Protein AF-A0A535T2I4-F1 (afdb_monomer_lite)

Foldseek 3Di:
DDDDDPPDPDPDDDDPPDDDPDPDFQPDFPVCVPDVVVVVVVVVCVVQLQVLLLVLLCCCQPPDPQDLQDDDDDDGPDDPVSNSVSSNVSSVNNVVVVVVQVVVVVVLVVQQVVQVVCVVVVVDDPPDDRRDDDHDDRDRDDDDGDDDDLVQWFWAADDDDPAGIWIWGDDPPPPDTDTTGHHDDPVVQVVQQDPVPSDRPDDPRDDD

Structure (mmCIF, N/CA/C/O backbone):
data_AF-A0A535T2I4-F1
#
_entry.id   AF-A0A535T2I4-F1
#
loop_
_atom_site.group_PDB
_atom_site.id
_atom_site.type_symbol
_atom_site.label_atom_id
_atom_site.label_alt_id
_atom_site.label_comp_id
_atom_site.label_asym_id
_atom_site.label_entity_id
_atom_site.label_seq_id
_atom_site.pdbx_PDB_ins_code
_atom_site.Cartn_x
_atom_site.Cartn_y
_atom_site.Cartn_z
_atom_site.occupancy
_atom_site.B_iso_or_equiv
_atom_site.auth_seq_id
_atom_site.auth_comp_id
_atom_site.auth_asym_id
_atom_site.auth_atom_id
_atom_site.pdbx_PDB_model_num
ATOM 1 N N . MET A 1 1 ? 3.731 15.664 38.435 1.00 33.66 1 MET A N 1
ATOM 2 C CA . MET A 1 1 ? 4.532 15.206 37.276 1.00 33.66 1 MET A CA 1
ATOM 3 C C . MET A 1 1 ? 3.805 15.624 36.008 1.00 33.66 1 MET A C 1
ATOM 5 O O . MET A 1 1 ? 2.616 15.379 35.905 1.00 33.66 1 MET A O 1
ATOM 9 N N . ASN A 1 2 ? 4.488 16.362 35.129 1.00 33.09 2 ASN A N 1
ATOM 10 C CA . ASN A 1 2 ? 3.915 17.146 34.027 1.00 33.09 2 ASN A CA 1
ATOM 11 C C . ASN A 1 2 ? 3.349 16.297 32.872 1.00 33.09 2 ASN A C 1
ATOM 13 O O . ASN A 1 2 ? 4.121 15.718 32.108 1.00 33.09 2 ASN A O 1
ATOM 17 N N . GLU A 1 3 ? 2.034 16.353 32.652 1.00 37.62 3 GLU A N 1
ATOM 18 C CA . GLU A 1 3 ? 1.401 16.010 31.374 1.00 37.62 3 GLU A CA 1
ATOM 19 C C . GLU A 1 3 ? 1.477 17.208 30.420 1.00 37.62 3 GLU A C 1
ATOM 21 O O . GLU A 1 3 ? 0.733 18.180 30.531 1.00 37.62 3 GLU A O 1
ATOM 26 N N . LYS A 1 4 ? 2.395 17.160 29.450 1.00 36.09 4 LYS A N 1
ATOM 27 C CA . LYS A 1 4 ? 2.370 18.087 28.311 1.00 36.09 4 LYS A CA 1
ATOM 28 C C . LYS A 1 4 ? 1.545 17.466 27.190 1.00 36.09 4 LYS A C 1
ATOM 30 O O . LYS A 1 4 ? 2.044 16.646 26.419 1.00 36.09 4 LYS A O 1
ATOM 35 N N . SER A 1 5 ? 0.291 17.895 27.090 1.00 41.16 5 SER A N 1
ATOM 36 C CA . SER A 1 5 ? -0.580 17.631 25.948 1.00 41.16 5 SER A CA 1
ATOM 37 C C . SER A 1 5 ? 0.085 18.127 24.653 1.00 41.16 5 SER A C 1
ATOM 39 O O . SER A 1 5 ? 0.391 19.308 24.473 1.00 41.16 5 SER A O 1
ATOM 41 N N . LYS A 1 6 ? 0.365 17.209 23.721 1.00 40.66 6 LYS A N 1
ATOM 42 C CA . LYS A 1 6 ? 0.850 17.564 22.380 1.00 40.66 6 LYS A CA 1
ATOM 43 C C . LYS A 1 6 ? -0.313 18.148 21.582 1.00 40.66 6 LYS A C 1
ATOM 45 O O . LYS A 1 6 ? -1.042 17.425 20.908 1.00 40.66 6 LYS A O 1
ATOM 50 N N . GLN A 1 7 ? -0.473 19.468 21.643 1.00 38.16 7 GLN A N 1
ATOM 51 C CA . GLN A 1 7 ? -1.372 20.206 20.760 1.00 38.16 7 GLN A CA 1
ATOM 52 C C . GLN A 1 7 ? -1.051 19.873 19.292 1.00 38.16 7 GLN A C 1
ATOM 54 O O . GLN A 1 7 ? 0.053 20.124 18.799 1.00 38.16 7 GLN A O 1
ATOM 59 N N . ARG A 1 8 ? -2.028 19.297 18.579 1.00 42.50 8 ARG A N 1
ATOM 60 C CA . ARG A 1 8 ? -1.988 19.127 17.121 1.00 42.50 8 ARG A CA 1
ATOM 61 C C . ARG A 1 8 ? -1.802 20.510 16.487 1.00 42.50 8 ARG A C 1
ATOM 63 O O . ARG A 1 8 ? -2.702 21.345 16.550 1.00 42.50 8 ARG A O 1
ATOM 70 N N . LYS A 1 9 ? -0.634 20.760 15.882 1.00 39.66 9 LYS A N 1
ATOM 71 C CA . LYS A 1 9 ? -0.351 22.005 15.149 1.00 39.66 9 LYS A CA 1
ATOM 72 C C . LYS A 1 9 ? -1.418 22.197 14.064 1.00 39.66 9 LYS A C 1
ATOM 74 O O . LYS A 1 9 ? -1.487 21.412 13.118 1.00 39.66 9 LYS A O 1
ATOM 79 N N . LYS A 1 10 ? -2.254 23.232 14.207 1.00 42.75 10 LYS A N 1
ATOM 80 C CA . LYS A 1 10 ? -3.208 23.664 13.174 1.00 42.75 10 LYS A CA 1
ATOM 81 C C . LYS A 1 10 ? -2.436 23.919 11.874 1.00 42.75 10 LYS A C 1
ATOM 83 O O . LYS A 1 10 ? -1.428 24.625 11.886 1.00 42.75 10 LYS A O 1
ATOM 88 N N . LYS A 1 11 ? -2.892 23.324 10.763 1.00 45.75 11 LYS A N 1
ATOM 89 C CA . LYS A 1 11 ? -2.324 23.557 9.425 1.00 45.75 11 LYS A CA 1
ATOM 90 C C . LYS A 1 11 ? -2.338 25.065 9.143 1.00 45.75 11 LYS A C 1
ATOM 92 O O . LYS A 1 11 ? -3.403 25.679 9.174 1.00 45.75 11 LYS A O 1
ATOM 97 N N . LYS A 1 12 ? -1.157 25.647 8.903 1.00 44.78 12 LYS A N 1
ATOM 98 C CA . LYS A 1 12 ? -0.993 27.049 8.489 1.00 44.78 12 LYS A CA 1
ATOM 99 C C . LYS A 1 12 ? -1.855 27.290 7.243 1.00 44.78 12 LYS A C 1
ATOM 101 O O . LYS A 1 12 ? -1.756 26.530 6.281 1.00 44.78 12 LYS A O 1
ATOM 106 N N . ARG A 1 13 ? -2.713 28.315 7.275 1.00 46.75 13 ARG A N 1
ATOM 107 C CA . ARG A 1 13 ? -3.375 28.824 6.066 1.00 46.75 13 ARG A CA 1
ATOM 108 C C . ARG A 1 13 ? -2.290 29.407 5.160 1.00 46.75 13 ARG A C 1
ATOM 110 O O . ARG A 1 13 ? -1.479 30.197 5.630 1.00 46.75 13 ARG A O 1
ATOM 117 N N . ILE A 1 14 ? -2.271 28.952 3.911 1.00 47.22 14 ILE A N 1
ATOM 118 C CA . ILE A 1 14 ? -1.315 29.361 2.877 1.00 47.22 14 ILE A CA 1
ATOM 119 C C . ILE A 1 14 ? -1.584 30.828 2.533 1.00 47.22 14 ILE A C 1
ATOM 121 O O . ILE A 1 14 ? -2.741 31.215 2.348 1.00 47.22 14 ILE A O 1
ATOM 125 N N . THR A 1 15 ? -0.528 31.634 2.476 1.00 49.09 15 THR A N 1
ATOM 126 C CA . THR A 1 15 ? -0.622 33.069 2.170 1.00 49.09 15 THR A CA 1
ATOM 127 C C . THR A 1 15 ? -0.552 33.279 0.655 1.00 49.09 15 THR A C 1
ATOM 129 O O . THR A 1 15 ? 0.072 32.494 -0.061 1.00 49.09 15 THR A O 1
ATOM 132 N N . ALA A 1 16 ? -1.203 34.323 0.136 1.00 35.97 16 ALA A N 1
ATOM 133 C CA . ALA A 1 16 ? -1.179 34.642 -1.290 1.00 35.97 16 ALA A CA 1
ATOM 134 C C . ALA A 1 16 ? 0.271 34.869 -1.771 1.00 35.97 16 ALA A C 1
ATOM 136 O O . ALA A 1 16 ? 0.910 35.831 -1.361 1.00 35.97 16 ALA A O 1
ATOM 137 N N . GLY A 1 17 ? 0.782 33.962 -2.613 1.00 50.88 17 GLY A N 1
ATOM 138 C CA . GLY A 1 17 ? 2.156 33.988 -3.137 1.00 50.88 17 GLY A CA 1
ATOM 139 C C . GLY A 1 17 ? 3.003 32.754 -2.800 1.00 50.88 17 GLY A C 1
ATOM 140 O O . GLY A 1 17 ? 4.027 32.540 -3.442 1.00 50.88 17 GLY A O 1
ATOM 141 N N . GLU A 1 18 ? 2.579 31.905 -1.859 1.00 46.38 18 GLU A N 1
ATOM 142 C CA . GLU A 1 18 ? 3.284 30.650 -1.557 1.00 46.38 18 GLU A CA 1
ATOM 143 C C . GLU A 1 18 ? 3.017 29.575 -2.630 1.00 46.38 18 GLU A C 1
ATOM 145 O O . GLU A 1 18 ? 1.875 29.306 -3.015 1.00 46.38 18 GLU A O 1
ATOM 150 N N . LEU A 1 19 ? 4.096 28.946 -3.114 1.00 46.50 19 LEU A N 1
ATOM 151 C CA . LEU A 1 19 ? 4.054 27.839 -4.070 1.00 46.50 19 LEU A CA 1
ATOM 152 C C . LEU A 1 19 ? 3.293 26.651 -3.463 1.00 46.50 19 LEU A C 1
ATOM 154 O O . LEU A 1 19 ? 3.701 26.080 -2.452 1.00 46.50 19 LEU A O 1
ATOM 158 N N . TYR A 1 20 ? 2.189 26.256 -4.096 1.00 48.09 20 TYR A N 1
ATOM 159 C CA . TYR A 1 20 ? 1.395 25.107 -3.665 1.00 48.09 20 TYR A CA 1
ATOM 160 C C . TYR A 1 20 ? 2.217 23.809 -3.786 1.00 48.09 20 TYR A C 1
ATOM 162 O O . TYR A 1 20 ? 2.657 23.485 -4.895 1.00 48.09 20 TYR A O 1
ATOM 170 N N . PRO A 1 21 ? 2.383 23.012 -2.709 1.00 42.56 21 PRO A N 1
ATOM 171 C CA . PRO A 1 21 ? 2.898 21.654 -2.820 1.00 42.56 21 PRO A CA 1
ATOM 172 C C . PRO A 1 21 ? 1.839 20.811 -3.527 1.00 42.56 21 PRO A C 1
ATOM 174 O O . PRO A 1 21 ? 0.854 20.349 -2.952 1.00 42.56 21 PRO A O 1
ATOM 177 N N . LEU A 1 22 ? 2.011 20.690 -4.831 1.00 44.31 22 LEU A N 1
ATOM 178 C CA . LEU A 1 22 ? 1.055 20.072 -5.719 1.00 44.31 22 LEU A CA 1
ATOM 179 C C . LEU A 1 22 ? 1.343 18.569 -5.773 1.00 44.31 22 LEU A C 1
ATOM 181 O O . LEU A 1 22 ? 2.190 18.110 -6.534 1.00 44.31 22 LEU A O 1
ATOM 185 N N . THR A 1 23 ? 0.650 17.780 -4.957 1.00 40.97 23 THR A N 1
ATOM 186 C CA . THR A 1 23 ? 0.663 16.320 -5.103 1.00 40.97 23 THR A CA 1
ATOM 187 C C . THR A 1 23 ? -0.201 15.961 -6.313 1.00 40.97 23 THR A C 1
ATOM 189 O O . THR A 1 23 ? -1.422 15.891 -6.202 1.00 40.97 23 THR A O 1
ATOM 192 N N . ARG A 1 24 ? 0.400 15.802 -7.500 1.00 44.44 24 ARG A N 1
ATOM 193 C CA . ARG A 1 24 ? -0.319 15.331 -8.697 1.00 44.44 24 ARG A CA 1
ATOM 194 C C . ARG A 1 24 ? 0.015 13.876 -8.978 1.00 44.44 24 ARG A C 1
ATOM 196 O O . ARG A 1 24 ? 1.176 13.530 -9.158 1.00 44.44 24 ARG A O 1
ATOM 203 N N . ALA A 1 25 ? -1.020 13.048 -9.065 1.00 42.19 25 ALA A N 1
ATOM 204 C CA . ALA A 1 25 ? -0.916 11.742 -9.691 1.00 42.19 25 ALA A CA 1
ATOM 205 C C . ALA A 1 25 ? -0.839 11.953 -11.209 1.00 42.19 25 ALA A C 1
ATOM 207 O O . ALA A 1 25 ? -1.764 12.502 -11.809 1.00 42.19 25 ALA A O 1
ATOM 208 N N . VAL A 1 26 ? 0.271 11.560 -11.832 1.00 45.16 26 VAL A N 1
ATOM 209 C CA . VAL A 1 26 ? 0.366 11.510 -13.294 1.00 45.16 26 VAL A CA 1
ATOM 210 C C . VAL A 1 26 ? -0.249 10.183 -13.727 1.00 45.16 26 VAL A C 1
ATOM 212 O O . VAL A 1 26 ? 0.397 9.144 -13.671 1.00 45.16 26 VAL A O 1
ATOM 215 N N . THR A 1 27 ? -1.527 10.200 -14.102 1.00 41.03 27 THR A N 1
ATOM 216 C CA . THR A 1 27 ? -2.285 8.986 -14.462 1.00 41.03 27 THR A CA 1
ATOM 217 C C . THR A 1 27 ? -2.068 8.537 -15.906 1.00 41.03 27 THR A C 1
ATOM 219 O O . THR A 1 27 ? -2.482 7.443 -16.276 1.00 41.03 27 THR A O 1
ATOM 222 N N . HIS A 1 28 ? -1.429 9.368 -16.736 1.00 44.16 28 HIS A N 1
ATOM 223 C CA . HIS A 1 28 ? -1.301 9.140 -18.176 1.00 44.16 28 HIS A CA 1
ATOM 224 C C . HIS A 1 28 ? 0.136 9.347 -18.641 1.00 44.16 28 HIS A C 1
ATOM 226 O O . HIS A 1 28 ? 0.447 10.282 -19.375 1.00 44.16 28 HIS A O 1
ATOM 232 N N . ILE A 1 29 ? 1.021 8.465 -18.193 1.00 51.66 29 ILE A N 1
ATOM 233 C CA . ILE A 1 29 ? 2.333 8.317 -18.804 1.00 51.66 29 ILE A CA 1
ATOM 234 C C . ILE A 1 29 ? 2.212 7.227 -19.866 1.00 51.66 29 ILE A C 1
ATOM 236 O O . ILE A 1 29 ? 1.984 6.064 -19.534 1.00 51.66 29 ILE A O 1
ATOM 240 N N . ARG A 1 30 ? 2.369 7.584 -21.144 1.00 49.41 30 ARG A N 1
ATOM 241 C CA . ARG A 1 30 ? 2.421 6.607 -22.240 1.00 49.41 30 ARG A CA 1
ATOM 242 C C . ARG A 1 30 ? 3.806 5.976 -22.313 1.00 49.41 30 ARG A C 1
ATOM 244 O O . ARG A 1 30 ? 4.548 6.176 -23.265 1.00 49.41 30 ARG A O 1
ATOM 251 N N . LEU A 1 31 ? 4.159 5.218 -21.277 1.00 52.84 31 LEU A N 1
ATOM 252 C CA . LEU A 1 31 ? 5.458 4.553 -21.187 1.00 52.84 31 LEU A CA 1
ATOM 253 C C . LEU A 1 31 ? 5.726 3.699 -22.440 1.00 52.84 31 LEU A C 1
ATOM 255 O O . LEU A 1 31 ? 6.852 3.692 -22.933 1.00 52.84 31 LEU A O 1
ATOM 259 N N . VAL A 1 32 ? 4.687 3.058 -22.996 1.00 54.12 32 VAL A N 1
ATOM 260 C CA . VAL A 1 32 ? 4.776 2.168 -24.170 1.00 54.12 32 VAL A CA 1
ATOM 261 C C . VAL A 1 32 ? 5.452 2.820 -25.383 1.00 54.12 32 VAL A C 1
ATOM 263 O O . VAL A 1 32 ? 6.099 2.123 -26.158 1.00 54.12 32 VAL A O 1
ATOM 266 N N . GLU A 1 33 ? 5.351 4.146 -25.522 1.00 52.91 33 GLU A N 1
ATOM 267 C CA . GLU A 1 33 ? 5.926 4.905 -26.642 1.00 52.91 33 GLU A CA 1
ATOM 268 C C . GLU A 1 33 ? 7.451 5.117 -26.495 1.00 52.91 33 GLU A C 1
ATOM 270 O O . GLU A 1 33 ? 8.118 5.451 -27.468 1.00 52.91 33 GLU A O 1
ATOM 275 N N . VAL A 1 34 ? 8.025 4.901 -25.303 1.00 53.41 34 VAL A N 1
ATOM 276 C CA . VAL A 1 34 ? 9.426 5.245 -24.975 1.00 53.41 34 VAL A CA 1
ATOM 277 C C . VAL A 1 34 ? 10.348 4.029 -24.970 1.00 53.41 34 VAL A C 1
ATOM 279 O O . VAL A 1 34 ? 11.529 4.143 -25.295 1.00 53.41 34 VAL A O 1
ATOM 282 N N . ASN A 1 35 ? 9.853 2.858 -24.558 1.00 61.22 35 ASN A N 1
ATOM 283 C CA . ASN A 1 35 ? 10.672 1.646 -24.508 1.00 61.22 35 ASN A CA 1
ATOM 284 C C . ASN A 1 35 ? 9.815 0.363 -24.499 1.00 61.22 35 ASN A C 1
ATOM 286 O O . ASN A 1 35 ? 9.561 -0.198 -23.428 1.00 61.22 35 ASN A O 1
ATOM 290 N N . PRO A 1 36 ? 9.359 -0.124 -25.668 1.00 58.69 36 PRO A N 1
ATOM 291 C CA . PRO A 1 36 ? 8.380 -1.211 -25.737 1.00 58.69 36 PRO A CA 1
ATOM 292 C C . PRO A 1 36 ? 8.881 -2.520 -25.101 1.00 58.69 36 PRO A C 1
ATOM 294 O O . PRO A 1 36 ? 8.125 -3.195 -24.406 1.00 58.69 36 PRO A O 1
ATOM 297 N N . GLY A 1 37 ? 10.168 -2.858 -25.258 1.00 64.56 37 GLY A N 1
ATOM 298 C CA . GLY A 1 37 ? 10.729 -4.113 -24.741 1.00 64.56 37 GLY A CA 1
ATOM 299 C C . GLY A 1 37 ? 10.898 -4.147 -23.219 1.00 64.56 37 GLY A C 1
ATOM 300 O O . GLY A 1 37 ? 10.579 -5.147 -22.576 1.00 64.56 37 GLY A O 1
ATOM 301 N N . LYS A 1 38 ? 11.367 -3.049 -22.609 1.00 65.62 38 LYS A N 1
ATOM 302 C CA . LYS A 1 38 ? 11.581 -2.998 -21.150 1.00 65.62 38 LYS A CA 1
ATOM 303 C C . LYS A 1 38 ? 10.271 -2.967 -20.367 1.00 65.62 38 LYS A C 1
ATOM 305 O O . LYS A 1 38 ? 10.220 -3.478 -19.252 1.00 65.62 38 LYS A O 1
ATOM 310 N N . LEU A 1 39 ? 9.219 -2.389 -20.942 1.00 67.06 39 LEU A N 1
ATOM 311 C CA . LEU A 1 39 ? 7.917 -2.310 -20.283 1.00 67.06 39 LEU A CA 1
ATOM 312 C C . LEU A 1 39 ? 7.192 -3.639 -20.293 1.00 67.06 39 LEU A C 1
ATOM 314 O O . LEU A 1 39 ? 6.718 -4.038 -19.243 1.00 67.06 39 LEU A O 1
ATOM 318 N N . ALA A 1 40 ? 7.226 -4.374 -21.405 1.00 70.62 40 ALA A N 1
ATOM 319 C CA . ALA A 1 40 ? 6.690 -5.731 -21.440 1.00 70.62 40 ALA A CA 1
ATOM 320 C C . ALA A 1 40 ? 7.358 -6.638 -20.386 1.00 70.62 40 ALA A C 1
ATOM 322 O O . ALA A 1 40 ? 6.683 -7.407 -19.704 1.00 70.62 40 ALA A O 1
ATOM 323 N N . ALA A 1 41 ? 8.677 -6.507 -20.195 1.00 72.12 41 ALA A N 1
ATOM 324 C CA . ALA A 1 41 ? 9.397 -7.242 -19.155 1.00 72.12 41 ALA A CA 1
ATOM 325 C C . ALA A 1 41 ? 8.977 -6.823 -17.731 1.00 72.12 41 ALA A C 1
ATOM 327 O O . ALA A 1 41 ? 8.811 -7.676 -16.861 1.00 72.12 41 ALA A O 1
ATOM 328 N N . LEU A 1 42 ? 8.777 -5.524 -17.482 1.00 73.50 42 LEU A N 1
ATOM 329 C CA . LEU A 1 42 ? 8.270 -5.032 -16.196 1.00 73.50 42 LEU A CA 1
ATOM 330 C C . LEU A 1 42 ? 6.819 -5.457 -15.944 1.00 73.50 42 LEU A C 1
ATOM 332 O O . LEU A 1 42 ? 6.505 -5.881 -14.833 1.00 73.50 42 LEU A O 1
ATOM 336 N N . ASP A 1 43 ? 5.965 -5.404 -16.963 1.00 77.50 43 ASP A N 1
ATOM 337 C CA . ASP A 1 43 ? 4.566 -5.828 -16.901 1.00 77.50 43 ASP A CA 1
ATOM 338 C C . ASP A 1 43 ? 4.455 -7.328 -16.607 1.00 77.50 43 ASP A C 1
ATOM 340 O O . ASP A 1 43 ? 3.594 -7.735 -15.830 1.00 77.50 43 ASP A O 1
ATOM 344 N N . ALA A 1 44 ? 5.366 -8.150 -17.138 1.00 80.50 44 ALA A N 1
ATOM 345 C CA . ALA A 1 44 ? 5.439 -9.574 -16.814 1.00 80.50 44 ALA A CA 1
ATOM 346 C C . ALA A 1 44 ? 5.872 -9.837 -15.356 1.00 80.50 44 ALA A C 1
ATOM 348 O O . ALA A 1 44 ? 5.400 -10.785 -14.726 1.00 80.50 44 ALA A O 1
ATOM 349 N N . LEU A 1 45 ? 6.749 -8.997 -14.792 1.00 82.81 45 LEU A N 1
ATOM 350 C CA . LEU A 1 45 ? 7.226 -9.123 -13.406 1.00 82.81 45 LEU A CA 1
ATOM 351 C C . LEU A 1 45 ? 6.237 -8.564 -12.375 1.00 82.81 45 LEU A C 1
ATOM 353 O O . LEU A 1 45 ? 6.166 -9.063 -11.247 1.00 82.81 45 LEU A O 1
ATOM 357 N N . ALA A 1 46 ? 5.472 -7.539 -12.752 1.00 84.25 46 ALA A N 1
ATOM 358 C CA . ALA A 1 46 ? 4.518 -6.853 -11.892 1.00 84.25 46 ALA A CA 1
ATOM 359 C C . ALA A 1 46 ? 3.538 -7.793 -11.161 1.00 84.25 46 ALA A C 1
ATOM 361 O O . ALA A 1 46 ? 3.457 -7.677 -9.935 1.00 84.25 46 ALA A O 1
ATOM 362 N N . PRO A 1 47 ? 2.829 -8.742 -11.811 1.00 87.75 47 PRO A N 1
ATOM 363 C CA . PRO A 1 47 ? 1.877 -9.611 -11.117 1.00 87.75 47 PRO A CA 1
ATOM 364 C C . PRO A 1 47 ? 2.554 -10.505 -10.072 1.00 87.75 47 PRO A C 1
ATOM 366 O O . PRO A 1 47 ? 2.012 -10.689 -8.982 1.00 87.75 47 PRO A O 1
ATOM 369 N N . VAL A 1 48 ? 3.763 -11.002 -10.355 1.00 91.25 48 VAL A N 1
ATOM 370 C CA . VAL A 1 48 ? 4.530 -11.840 -9.420 1.00 91.25 48 VAL A CA 1
ATOM 371 C C . VAL A 1 48 ? 4.963 -11.029 -8.199 1.00 91.25 48 VAL A C 1
ATOM 373 O O . VAL A 1 48 ? 4.778 -11.463 -7.061 1.00 91.25 48 VAL A O 1
ATOM 376 N N . TYR A 1 49 ? 5.501 -9.826 -8.423 1.00 91.62 49 TYR A N 1
ATOM 377 C CA . TYR A 1 49 ? 5.864 -8.898 -7.351 1.00 91.62 49 TYR A CA 1
ATOM 378 C C . TYR A 1 49 ? 4.663 -8.548 -6.477 1.00 91.62 49 TYR A C 1
ATOM 380 O O . TYR A 1 49 ? 4.748 -8.545 -5.248 1.00 91.62 49 TYR A O 1
ATOM 388 N N . PHE A 1 50 ? 3.528 -8.284 -7.112 1.00 91.25 50 PHE A N 1
ATOM 389 C CA . PHE A 1 50 ? 2.320 -7.870 -6.430 1.00 91.25 50 PHE A CA 1
ATOM 390 C C . PHE A 1 50 ? 1.727 -8.973 -5.561 1.00 91.25 50 PHE A C 1
ATOM 392 O O . PHE A 1 50 ? 1.393 -8.723 -4.403 1.00 91.25 50 PHE A O 1
ATOM 399 N N . ALA A 1 51 ? 1.665 -10.198 -6.088 1.00 93.81 51 ALA A N 1
ATOM 400 C CA . ALA A 1 51 ? 1.221 -11.367 -5.341 1.00 93.81 51 ALA A CA 1
ATOM 401 C C . ALA A 1 51 ? 2.115 -11.617 -4.117 1.00 93.81 51 ALA A C 1
ATOM 403 O O . ALA A 1 51 ? 1.612 -11.796 -3.008 1.00 93.81 51 ALA A O 1
ATOM 404 N N . LEU A 1 52 ? 3.438 -11.541 -4.291 1.00 96.06 52 LEU A N 1
ATOM 405 C CA . LEU A 1 52 ? 4.395 -11.697 -3.196 1.00 96.06 52 LEU A CA 1
ATOM 406 C C . LEU A 1 52 ? 4.235 -10.603 -2.129 1.00 96.06 52 LEU A C 1
ATOM 408 O O . LEU A 1 52 ? 4.209 -10.888 -0.933 1.00 96.06 52 LEU A O 1
ATOM 412 N N . CYS A 1 53 ? 4.104 -9.344 -2.552 1.00 95.62 53 CYS A N 1
ATOM 413 C CA . CYS A 1 53 ? 3.873 -8.224 -1.644 1.00 95.62 53 CYS A CA 1
ATOM 414 C C . CYS A 1 53 ? 2.556 -8.407 -0.874 1.00 95.62 53 CYS A C 1
ATOM 416 O O . CYS A 1 53 ? 2.529 -8.220 0.341 1.00 95.62 53 CYS A O 1
ATOM 418 N N . GLN A 1 54 ? 1.487 -8.860 -1.540 1.00 96.31 54 GLN A N 1
ATOM 419 C CA . GLN A 1 54 ? 0.201 -9.145 -0.902 1.00 96.31 54 GLN A CA 1
ATOM 420 C C . GLN A 1 54 ? 0.309 -10.248 0.160 1.00 96.31 54 GLN A C 1
ATOM 422 O O . GLN A 1 54 ? -0.271 -10.099 1.234 1.00 96.31 54 GLN A O 1
ATOM 427 N N . GLN A 1 55 ? 1.065 -11.321 -0.098 1.00 96.88 55 GLN A N 1
ATOM 428 C CA . GLN A 1 55 ? 1.297 -12.386 0.888 1.00 96.88 55 GLN A CA 1
ATOM 429 C C . GLN A 1 55 ? 1.949 -11.833 2.160 1.00 96.88 55 GLN A C 1
ATOM 431 O O . GLN A 1 55 ? 1.475 -12.094 3.267 1.00 96.88 55 GLN A O 1
ATOM 436 N N . TYR A 1 56 ? 2.983 -11.002 2.008 1.00 97.81 56 TYR A N 1
ATOM 437 C CA . TYR A 1 56 ? 3.629 -10.346 3.143 1.00 97.81 56 TYR A CA 1
ATOM 438 C C . TYR A 1 56 ? 2.738 -9.326 3.845 1.00 97.81 56 TYR A C 1
ATOM 440 O O . TYR A 1 56 ? 2.792 -9.220 5.067 1.00 97.81 56 TYR A O 1
ATOM 448 N N . VAL A 1 57 ? 1.912 -8.581 3.109 1.00 96.81 57 VAL A N 1
ATOM 449 C CA . VAL A 1 57 ? 0.942 -7.652 3.702 1.00 96.81 57 VAL A CA 1
ATOM 450 C C . VAL A 1 57 ? -0.026 -8.412 4.596 1.00 96.81 57 VAL A C 1
ATOM 452 O O . VAL A 1 57 ? -0.223 -8.006 5.739 1.00 96.81 57 VAL A O 1
ATOM 455 N N . THR A 1 58 ? -0.587 -9.521 4.111 1.00 96.69 58 THR A N 1
ATOM 456 C CA . THR A 1 58 ? -1.478 -10.372 4.902 1.00 96.69 58 THR A CA 1
ATOM 457 C C . THR A 1 58 ? -0.755 -10.890 6.142 1.00 96.69 58 THR A C 1
ATOM 459 O O . THR A 1 58 ? -1.212 -10.607 7.248 1.00 96.69 58 THR A O 1
ATOM 462 N N . LEU A 1 59 ? 0.416 -11.522 5.982 1.00 97.44 59 LEU A N 1
ATOM 463 C CA . LEU A 1 59 ? 1.229 -12.031 7.095 1.00 97.44 59 LEU A CA 1
ATOM 464 C C . LEU A 1 59 ? 1.476 -10.953 8.158 1.00 97.44 59 LEU A C 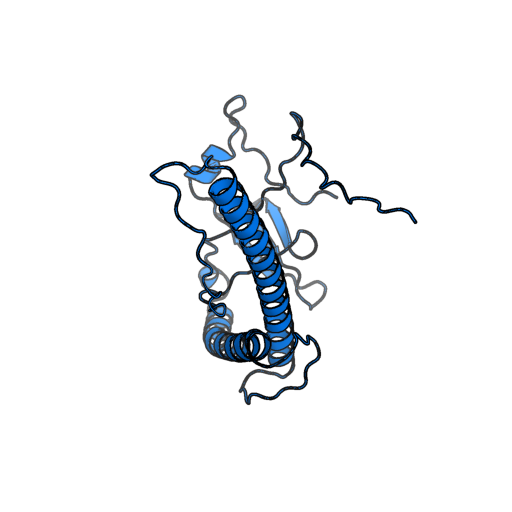1
ATOM 466 O O . LEU A 1 59 ? 1.216 -11.159 9.344 1.00 97.44 59 LEU A O 1
ATOM 470 N N . PHE A 1 60 ? 1.933 -9.777 7.726 1.00 97.50 60 PHE A N 1
ATOM 471 C CA . PHE A 1 60 ? 2.226 -8.661 8.613 1.00 97.50 60 PHE A CA 1
ATOM 472 C C . PHE A 1 60 ? 0.994 -7.920 9.103 1.00 97.50 60 PHE A C 1
ATOM 474 O O . PHE A 1 60 ? 1.162 -7.035 9.922 1.00 97.50 60 PHE A O 1
ATOM 481 N N . CYS A 1 61 ? -0.221 -8.186 8.639 1.00 95.62 61 CYS A N 1
ATOM 482 C CA . CYS A 1 61 ? -1.421 -7.602 9.239 1.00 95.62 61 CYS A CA 1
ATOM 483 C C . CYS A 1 61 ? -2.033 -8.563 10.260 1.00 95.62 61 CYS A C 1
ATOM 485 O O . CYS A 1 61 ? -2.436 -8.116 11.335 1.00 95.62 61 CYS A O 1
ATOM 487 N N . THR A 1 62 ? -2.018 -9.869 9.979 1.00 93.88 62 THR A N 1
ATOM 488 C CA . THR A 1 62 ? -2.758 -10.875 10.752 1.00 93.88 62 THR A CA 1
ATOM 489 C C . THR A 1 62 ? -1.913 -11.642 11.759 1.00 93.88 62 THR A C 1
ATOM 491 O O . THR A 1 62 ? -2.404 -11.940 12.840 1.00 93.88 62 THR A O 1
ATOM 494 N N . THR A 1 63 ? -0.663 -11.964 11.425 1.00 94.94 63 THR A N 1
ATOM 495 C CA . THR A 1 63 ? 0.090 -13.009 12.140 1.00 94.94 63 THR A CA 1
ATOM 496 C C . THR A 1 63 ? 1.351 -12.466 12.800 1.00 94.94 63 THR A C 1
ATOM 498 O O . THR A 1 63 ? 1.619 -12.773 13.955 1.00 94.94 63 THR A O 1
ATOM 501 N N . GLU A 1 64 ? 2.113 -11.622 12.100 1.00 95.38 64 GLU A N 1
ATOM 502 C CA . GLU A 1 64 ? 3.424 -11.144 12.559 1.00 95.38 64 GLU A CA 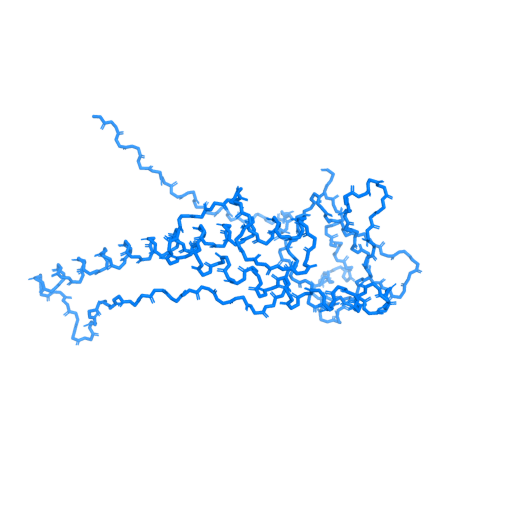1
ATOM 503 C C . GLU A 1 64 ? 3.484 -9.610 12.672 1.00 95.38 64 GLU A C 1
ATOM 505 O O . GLU A 1 64 ? 2.805 -8.902 11.914 1.00 95.38 64 GLU A O 1
ATOM 510 N N . PRO A 1 65 ? 4.310 -9.043 13.576 1.00 95.12 65 PRO A N 1
ATOM 511 C CA . PRO A 1 65 ? 4.615 -7.613 13.584 1.00 95.12 65 PRO A CA 1
ATOM 512 C C . PRO A 1 65 ? 5.319 -7.188 12.277 1.00 95.12 65 PRO A C 1
ATOM 514 O O . PRO A 1 65 ? 6.018 -7.995 11.666 1.00 95.12 65 PRO A O 1
ATOM 517 N N . PRO A 1 66 ? 5.186 -5.928 11.814 1.00 96.31 66 PRO A N 1
ATOM 518 C CA . PRO A 1 66 ? 5.763 -5.524 10.539 1.00 96.31 66 PRO A CA 1
ATOM 519 C C . PRO A 1 66 ? 7.287 -5.448 10.660 1.00 96.31 66 PRO A C 1
ATOM 521 O O . PRO A 1 66 ? 7.807 -4.604 11.396 1.00 96.31 66 PRO A O 1
ATOM 524 N N . ASN A 1 67 ? 7.999 -6.277 9.900 1.00 95.88 67 ASN A N 1
ATOM 525 C CA . ASN A 1 67 ? 9.458 -6.328 9.909 1.00 95.88 67 ASN A CA 1
ATOM 526 C C . ASN A 1 67 ? 10.021 -6.100 8.496 1.00 95.88 67 ASN A C 1
ATOM 528 O O . ASN A 1 67 ? 9.807 -6.891 7.583 1.00 95.88 67 ASN A O 1
ATOM 532 N N . LYS A 1 68 ? 10.760 -4.997 8.323 1.00 94.69 68 LYS A N 1
ATOM 533 C CA . LYS A 1 68 ? 11.357 -4.606 7.034 1.00 94.69 68 LYS A CA 1
ATOM 534 C C . LYS A 1 68 ? 12.543 -5.477 6.619 1.00 94.69 68 LYS A C 1
ATOM 536 O O . LYS A 1 68 ? 12.871 -5.496 5.440 1.00 94.69 68 LYS A O 1
ATOM 541 N N . LEU A 1 69 ? 13.194 -6.133 7.575 1.00 94.81 69 LEU A N 1
ATOM 542 C CA . LEU A 1 69 ? 14.406 -6.936 7.381 1.00 94.81 69 LEU A CA 1
ATOM 543 C C . LEU A 1 69 ? 14.126 -8.421 7.595 1.00 94.81 69 LEU A C 1
ATOM 545 O O . LEU A 1 69 ? 14.998 -9.182 7.988 1.00 94.81 69 LEU A O 1
ATOM 549 N N . ARG A 1 70 ? 12.872 -8.813 7.415 1.00 95.50 70 ARG A N 1
ATOM 550 C CA . ARG A 1 70 ? 12.430 -10.175 7.634 1.00 95.50 70 ARG A CA 1
ATOM 551 C C . ARG A 1 70 ? 13.009 -11.083 6.553 1.00 95.50 70 ARG A C 1
ATOM 553 O O . ARG A 1 70 ? 12.949 -10.735 5.375 1.00 95.50 70 ARG A O 1
ATOM 560 N N . ASP A 1 71 ? 13.523 -12.240 6.947 1.00 95.75 71 ASP A N 1
ATOM 561 C CA . ASP A 1 71 ? 14.115 -13.187 6.003 1.00 95.75 71 ASP A CA 1
ATOM 562 C C . ASP A 1 71 ? 13.067 -13.725 5.022 1.00 95.75 71 ASP A C 1
ATOM 564 O O . ASP A 1 71 ? 11.920 -13.916 5.416 1.00 95.75 71 ASP A O 1
ATOM 568 N N . PRO A 1 72 ? 13.397 -13.977 3.747 1.00 95.19 72 PRO A N 1
ATOM 569 C CA . PRO A 1 72 ? 12.490 -14.594 2.774 1.00 95.19 72 PRO A CA 1
ATOM 570 C C . PRO A 1 72 ? 11.773 -15.869 3.280 1.00 95.19 72 PRO A C 1
ATOM 572 O O . PRO A 1 72 ? 12.421 -16.789 3.757 1.00 95.19 72 PRO A O 1
ATOM 575 N N . LEU A 1 73 ? 10.438 -15.967 3.135 1.00 95.88 73 LEU A N 1
ATOM 576 C CA . LEU A 1 73 ? 9.656 -17.203 3.427 1.00 95.88 73 LEU A CA 1
ATOM 577 C C . LEU A 1 73 ? 8.998 -17.768 2.186 1.00 95.88 73 LEU A C 1
ATOM 579 O O . LEU A 1 73 ? 8.994 -18.976 1.981 1.00 95.88 73 LEU A O 1
ATOM 583 N N . TYR A 1 74 ? 8.396 -16.901 1.377 1.00 95.94 74 TYR A N 1
ATOM 584 C CA . TYR A 1 74 ? 7.682 -17.341 0.190 1.00 95.94 74 TYR A CA 1
ATOM 585 C C . TYR A 1 74 ? 8.656 -17.535 -0.963 1.00 95.94 74 TYR A C 1
ATOM 587 O O . TYR A 1 74 ? 9.454 -16.647 -1.255 1.00 95.94 74 TYR A O 1
ATOM 595 N N . ARG A 1 75 ? 8.579 -18.680 -1.641 1.00 95.06 75 ARG A N 1
ATOM 596 C CA . ARG A 1 75 ? 9.348 -18.911 -2.867 1.00 95.06 75 ARG A CA 1
ATOM 597 C C . ARG A 1 75 ? 8.848 -17.982 -3.970 1.00 95.06 75 ARG A C 1
ATOM 599 O O . ARG A 1 75 ? 7.646 -17.777 -4.116 1.00 95.06 75 ARG A O 1
ATOM 606 N N . THR A 1 76 ? 9.771 -17.439 -4.753 1.00 94.19 76 THR A N 1
ATOM 607 C CA . THR A 1 76 ? 9.461 -16.521 -5.850 1.00 94.19 76 THR A CA 1
ATOM 608 C C . THR A 1 76 ? 10.521 -16.630 -6.947 1.00 94.19 76 THR A C 1
ATOM 610 O O . THR A 1 76 ? 11.684 -16.867 -6.622 1.00 94.19 76 THR A O 1
ATOM 613 N N . PRO A 1 77 ? 10.157 -16.461 -8.232 1.00 91.81 77 PRO A N 1
ATOM 614 C CA . PRO A 1 77 ? 11.130 -16.358 -9.320 1.00 91.81 77 PRO A CA 1
ATOM 615 C C . PRO A 1 77 ? 11.788 -14.969 -9.396 1.00 91.81 77 PRO A C 1
ATOM 617 O O . PRO A 1 77 ? 12.654 -14.740 -10.236 1.00 91.81 77 PRO A O 1
ATOM 620 N N . LEU A 1 78 ? 11.363 -14.016 -8.560 1.00 90.00 78 LEU A N 1
ATOM 621 C CA . LEU A 1 78 ? 11.977 -12.694 -8.492 1.00 90.00 78 LEU A CA 1
ATOM 622 C C . LEU A 1 78 ? 13.397 -12.781 -7.936 1.00 90.00 78 LEU A C 1
ATOM 624 O O . LEU A 1 78 ? 13.702 -13.620 -7.090 1.00 90.00 78 LEU A O 1
ATOM 628 N N . SER A 1 79 ? 14.251 -11.845 -8.350 1.00 91.19 79 SER A N 1
ATOM 629 C CA . SER A 1 79 ? 15.566 -11.711 -7.733 1.00 91.19 79 SER A CA 1
ATOM 630 C C . SER A 1 79 ? 15.446 -11.364 -6.247 1.00 91.19 79 SER A C 1
ATOM 632 O O . SER A 1 79 ? 14.478 -10.735 -5.803 1.00 91.19 79 SER A O 1
ATOM 634 N N . GLU A 1 80 ? 16.477 -11.707 -5.477 1.00 91.00 80 GLU A N 1
ATOM 635 C CA . GLU A 1 80 ? 16.523 -11.454 -4.034 1.00 91.00 80 GLU A CA 1
ATOM 636 C C . GLU A 1 80 ? 16.275 -9.975 -3.693 1.00 91.00 80 GLU A C 1
ATOM 638 O O . GLU A 1 80 ? 15.589 -9.639 -2.726 1.00 91.00 80 GLU A O 1
ATOM 643 N N . ARG A 1 81 ? 16.767 -9.065 -4.539 1.00 89.31 81 ARG A N 1
ATOM 644 C CA . ARG A 1 81 ? 16.544 -7.628 -4.380 1.00 89.31 81 ARG A CA 1
ATOM 645 C C . ARG A 1 81 ? 15.059 -7.275 -4.442 1.00 89.31 81 ARG A C 1
ATOM 647 O O . ARG A 1 81 ? 14.573 -6.563 -3.566 1.00 89.31 81 ARG A O 1
ATOM 654 N N . TRP A 1 82 ? 14.339 -7.764 -5.449 1.00 89.88 82 TRP A N 1
ATOM 655 C CA . TRP A 1 82 ? 12.901 -7.516 -5.591 1.00 89.88 82 TRP A CA 1
ATOM 656 C C . TRP A 1 82 ? 12.098 -8.146 -4.455 1.00 89.88 82 TRP A C 1
ATOM 658 O O . TRP A 1 82 ? 11.142 -7.540 -3.970 1.00 89.88 82 TRP A O 1
ATOM 668 N N . HIS A 1 83 ? 12.528 -9.310 -3.968 1.00 93.88 83 HIS A N 1
ATOM 669 C CA . HIS A 1 83 ? 11.936 -9.946 -2.794 1.00 93.88 83 HIS A CA 1
ATOM 670 C C . HIS A 1 83 ? 12.068 -9.072 -1.545 1.00 93.88 83 HIS A C 1
ATOM 672 O O . HIS A 1 83 ? 11.070 -8.791 -0.882 1.00 93.88 83 HIS A O 1
ATOM 678 N N . ARG A 1 84 ? 13.275 -8.568 -1.257 1.00 94.19 84 ARG A N 1
ATOM 679 C CA . ARG A 1 84 ? 13.514 -7.659 -0.123 1.00 94.19 84 ARG A CA 1
ATOM 680 C C . ARG A 1 84 ? 12.672 -6.387 -0.233 1.00 94.19 84 ARG A C 1
ATOM 682 O O . ARG A 1 84 ? 12.091 -5.950 0.757 1.00 94.19 84 ARG A O 1
ATOM 689 N N . VAL A 1 85 ? 12.546 -5.819 -1.434 1.00 92.69 85 VAL A N 1
ATOM 690 C CA . VAL A 1 85 ? 11.696 -4.639 -1.666 1.00 92.69 85 VAL A CA 1
ATOM 691 C C . VAL A 1 85 ? 10.223 -4.947 -1.364 1.00 92.69 85 VAL A C 1
ATOM 693 O O . VAL A 1 85 ? 9.583 -4.155 -0.670 1.00 92.69 85 VAL A O 1
ATOM 696 N N . ALA A 1 86 ? 9.708 -6.111 -1.777 1.00 93.88 86 ALA A N 1
ATOM 697 C CA . ALA A 1 86 ? 8.340 -6.531 -1.460 1.00 93.88 86 ALA A CA 1
ATOM 698 C C . ALA A 1 86 ? 8.106 -6.627 0.060 1.00 93.88 86 ALA A C 1
ATOM 700 O O . ALA A 1 86 ? 7.095 -6.135 0.562 1.00 93.88 86 ALA A O 1
ATOM 701 N N . ILE A 1 87 ? 9.066 -7.182 0.810 1.00 96.50 87 ILE A N 1
ATOM 702 C CA . ILE A 1 87 ? 9.013 -7.285 2.280 1.00 96.50 87 ILE A CA 1
ATOM 703 C C . ILE A 1 87 ? 8.987 -5.895 2.924 1.00 96.50 87 ILE A C 1
ATOM 705 O O . ILE A 1 87 ? 8.128 -5.601 3.759 1.00 96.50 87 ILE A O 1
ATOM 709 N N . MET A 1 88 ? 9.900 -5.010 2.516 1.00 95.94 88 MET A N 1
ATOM 710 C CA . MET A 1 88 ? 9.978 -3.647 3.046 1.00 95.94 88 MET A CA 1
ATOM 711 C C . MET A 1 88 ? 8.696 -2.852 2.780 1.00 95.94 88 MET A C 1
ATOM 713 O O . MET A 1 88 ? 8.221 -2.138 3.672 1.00 95.94 88 MET A O 1
ATOM 717 N N . GLN A 1 89 ? 8.135 -2.976 1.574 1.00 93.50 89 GLN A N 1
ATOM 718 C CA . GLN A 1 89 ? 6.884 -2.323 1.201 1.00 93.50 89 GLN A CA 1
ATOM 719 C C . GLN A 1 89 ? 5.718 -2.863 2.034 1.00 93.50 89 GLN A C 1
ATOM 721 O O . GLN A 1 89 ? 4.993 -2.076 2.647 1.00 93.50 89 GLN A O 1
ATOM 726 N N . ALA A 1 90 ? 5.579 -4.186 2.128 1.00 95.94 90 ALA A N 1
ATOM 727 C CA . ALA A 1 90 ? 4.538 -4.824 2.923 1.00 95.94 90 ALA A CA 1
ATOM 728 C C . ALA A 1 90 ? 4.599 -4.414 4.402 1.00 95.94 90 ALA A C 1
ATOM 730 O O . ALA A 1 90 ? 3.576 -4.069 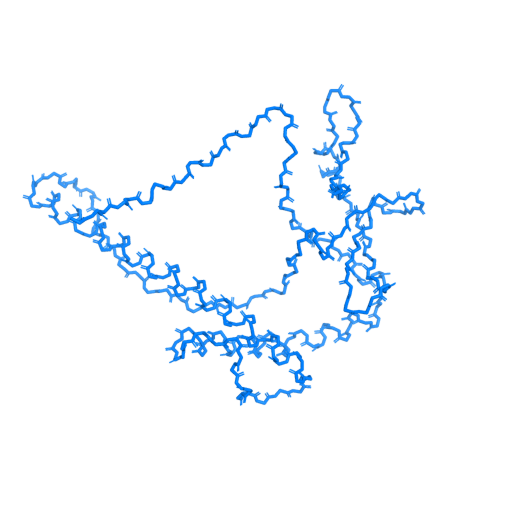4.993 1.00 95.94 90 ALA A O 1
ATOM 731 N N . ALA A 1 91 ? 5.799 -4.358 4.988 1.00 96.81 91 ALA A N 1
ATOM 732 C CA . ALA A 1 91 ? 5.989 -3.915 6.367 1.00 96.81 91 ALA A CA 1
ATOM 733 C C . ALA A 1 91 ? 5.572 -2.446 6.576 1.00 96.81 91 ALA A C 1
ATOM 735 O O . ALA A 1 91 ? 5.012 -2.094 7.617 1.00 96.81 91 ALA A O 1
ATOM 736 N N . GLY A 1 92 ? 5.819 -1.574 5.591 1.00 94.75 92 GLY A N 1
ATOM 737 C CA . GLY A 1 92 ? 5.353 -0.185 5.613 1.00 94.75 92 GLY A CA 1
ATOM 738 C C . GLY A 1 92 ? 3.825 -0.077 5.591 1.00 94.75 92 GLY A C 1
ATOM 739 O O . GLY A 1 92 ? 3.246 0.629 6.419 1.00 94.75 92 GLY A O 1
ATOM 740 N N . ILE A 1 93 ? 3.179 -0.823 4.692 1.00 93.69 93 ILE A N 1
ATOM 741 C CA . ILE A 1 93 ? 1.715 -0.870 4.557 1.00 93.69 93 ILE A CA 1
ATOM 742 C C . ILE A 1 93 ? 1.076 -1.391 5.846 1.00 93.69 93 ILE A C 1
ATOM 744 O O . ILE A 1 93 ? 0.204 -0.732 6.412 1.00 93.69 93 ILE A O 1
ATOM 748 N N . ALA A 1 94 ? 1.561 -2.522 6.359 1.00 96.06 94 ALA A N 1
ATOM 749 C CA . ALA A 1 94 ? 1.053 -3.130 7.582 1.00 96.06 94 ALA A CA 1
ATOM 750 C C . ALA A 1 94 ? 1.216 -2.215 8.804 1.00 96.06 94 ALA A C 1
ATOM 752 O O . ALA A 1 94 ? 0.315 -2.124 9.637 1.00 96.06 94 ALA A O 1
ATOM 753 N N . ARG A 1 95 ? 2.332 -1.477 8.903 1.00 96.06 95 ARG A N 1
ATOM 754 C CA . ARG A 1 95 ? 2.527 -0.484 9.971 1.00 96.06 95 ARG A CA 1
ATOM 755 C C . ARG A 1 95 ? 1.464 0.613 9.922 1.00 96.06 95 ARG A C 1
ATOM 757 O O . ARG A 1 95 ? 0.888 0.936 10.959 1.00 96.06 95 ARG A O 1
ATOM 764 N N . SER A 1 96 ? 1.194 1.168 8.739 1.00 94.00 96 SER A N 1
ATOM 765 C CA . SER A 1 96 ? 0.146 2.183 8.579 1.00 94.00 96 SER A CA 1
ATOM 766 C C . SER A 1 96 ? -1.236 1.617 8.894 1.00 94.00 96 SER A C 1
ATOM 768 O O . SER A 1 96 ? -2.009 2.269 9.588 1.00 94.00 96 SER A O 1
ATOM 770 N N . TRP A 1 97 ? -1.543 0.411 8.412 1.00 95.12 97 TRP A N 1
ATOM 771 C CA . TRP A 1 97 ? -2.827 -0.241 8.662 1.00 95.12 97 TRP A CA 1
ATOM 772 C C . TRP A 1 97 ? -3.063 -0.457 10.160 1.00 95.12 97 TRP A C 1
ATOM 774 O O . TRP A 1 97 ? -4.097 -0.039 10.674 1.00 95.12 97 TRP A O 1
ATOM 784 N N . ARG A 1 98 ? -2.075 -0.999 10.885 1.00 93.94 98 ARG A N 1
ATOM 785 C CA . ARG A 1 98 ? -2.172 -1.202 12.339 1.00 93.94 98 ARG A CA 1
ATOM 786 C C . ARG A 1 98 ? -2.348 0.102 13.098 1.00 93.94 98 ARG A C 1
ATOM 788 O O . ARG A 1 98 ? -3.239 0.188 13.931 1.00 93.94 98 ARG A O 1
ATOM 795 N N . SER A 1 99 ? -1.542 1.119 12.785 1.00 94.38 99 SER A N 1
ATOM 796 C CA . SER A 1 99 ? -1.662 2.426 13.437 1.00 94.38 99 SER A CA 1
ATOM 797 C C . SER A 1 99 ? -3.052 3.026 13.229 1.00 94.38 99 SER A C 1
ATOM 799 O O . SER A 1 99 ? -3.663 3.491 14.186 1.00 94.38 99 SER A O 1
ATOM 801 N N . ASN A 1 100 ? -3.564 2.990 11.997 1.00 94.06 100 ASN A N 1
ATOM 802 C CA . ASN A 1 100 ? -4.876 3.544 11.678 1.00 94.06 100 ASN A CA 1
ATOM 803 C C . ASN A 1 100 ? -6.003 2.757 12.356 1.00 94.06 100 ASN A C 1
ATOM 805 O O . ASN A 1 100 ? -6.914 3.369 12.904 1.00 94.06 100 ASN A O 1
ATOM 809 N N . ARG A 1 101 ? -5.910 1.421 12.382 1.00 93.75 101 ARG A N 1
ATOM 810 C CA . ARG A 1 101 ? -6.846 0.550 13.102 1.00 93.75 101 ARG A CA 1
ATOM 811 C C . ARG A 1 101 ? -6.870 0.870 14.596 1.00 93.75 101 ARG A C 1
ATOM 813 O O . ARG A 1 101 ? -7.948 1.027 15.153 1.00 93.75 101 ARG A O 1
ATOM 820 N N . THR A 1 102 ? -5.706 0.996 15.240 1.00 93.19 102 THR A N 1
ATOM 821 C CA . THR A 1 102 ? -5.614 1.342 16.669 1.00 93.19 102 THR A CA 1
ATOM 822 C C . THR A 1 102 ? -6.246 2.698 16.953 1.00 93.19 102 THR A C 1
ATOM 824 O O . THR A 1 102 ? -7.048 2.809 17.872 1.00 93.19 102 THR A O 1
ATOM 827 N N . THR A 1 103 ? -5.937 3.718 16.148 1.00 93.75 103 THR A N 1
ATOM 828 C CA . THR A 1 103 ? -6.546 5.045 16.307 1.00 93.75 103 THR A CA 1
ATOM 829 C C . THR A 1 103 ? -8.059 5.013 16.087 1.00 93.75 103 THR A C 1
ATOM 831 O O . THR A 1 103 ? -8.789 5.645 16.840 1.00 93.75 103 THR A O 1
ATOM 834 N N . ALA A 1 104 ? -8.545 4.269 15.090 1.00 92.88 104 ALA A N 1
ATOM 835 C CA . ALA A 1 104 ? -9.979 4.124 14.846 1.00 92.88 104 ALA A CA 1
ATOM 836 C C . ALA A 1 104 ? -10.691 3.399 15.996 1.00 92.88 104 ALA A C 1
ATOM 838 O O . ALA A 1 104 ? -11.801 3.775 16.354 1.00 92.88 104 ALA A O 1
ATOM 839 N N . TYR A 1 105 ? -10.047 2.391 16.588 1.00 93.94 105 TYR A N 1
ATOM 840 C CA . TYR A 1 105 ? -10.593 1.668 17.732 1.00 93.94 105 TYR A CA 1
ATOM 841 C C . TYR A 1 105 ? -10.679 2.554 18.978 1.00 93.94 105 TYR A C 1
ATOM 843 O O . TYR A 1 105 ? -11.702 2.553 19.649 1.00 93.94 105 TYR A O 1
ATOM 851 N N . GLN A 1 106 ? -9.650 3.363 19.242 1.00 94.00 106 GLN A N 1
ATOM 852 C CA . GLN A 1 106 ? -9.678 4.350 20.327 1.00 94.00 106 GLN A CA 1
ATOM 853 C C . GLN A 1 106 ? -10.812 5.360 20.136 1.00 94.00 106 GLN A C 1
ATOM 855 O O . GLN A 1 106 ? -11.598 5.569 21.048 1.00 94.00 106 GLN A O 1
ATOM 860 N N . GLN A 1 107 ? -10.957 5.906 18.925 1.00 93.06 107 GLN A N 1
ATOM 861 C CA . GLN A 1 107 ? -12.055 6.824 18.616 1.00 93.06 107 GLN A CA 1
ATOM 862 C C . GLN A 1 107 ? -13.425 6.171 18.845 1.00 93.06 107 GLN A C 1
ATOM 864 O O . GLN A 1 107 ? -14.309 6.792 19.417 1.00 93.06 107 GLN A O 1
ATOM 869 N N . TYR A 1 108 ? -13.591 4.911 18.439 1.00 93.88 108 TYR A N 1
ATOM 870 C CA . TYR A 1 108 ? -14.819 4.161 18.691 1.00 93.88 108 TYR A CA 1
ATOM 871 C C . TYR A 1 108 ? -15.114 3.998 20.190 1.00 93.88 108 TYR A C 1
ATOM 873 O O . TYR A 1 108 ? -16.262 4.150 20.598 1.00 93.88 108 TYR A O 1
ATOM 881 N N . GLN A 1 109 ? -14.097 3.697 21.005 1.00 94.81 109 GLN A N 1
ATOM 882 C CA . GLN A 1 109 ? -14.257 3.588 22.458 1.00 94.81 109 GLN A CA 1
ATOM 883 C C . GLN A 1 109 ? -14.686 4.926 23.067 1.00 94.81 109 GLN A C 1
ATOM 885 O O . GLN A 1 109 ? -15.653 4.959 23.824 1.00 94.81 109 GLN A O 1
ATOM 890 N N . ASP A 1 110 ? -14.038 6.023 22.668 1.00 93.94 110 ASP A N 1
ATOM 891 C CA . ASP A 1 110 ? -14.389 7.373 23.116 1.00 93.94 110 ASP A CA 1
ATOM 892 C C . ASP A 1 110 ? -15.838 7.734 22.732 1.00 93.94 110 ASP A C 1
ATOM 894 O O . ASP A 1 110 ? -16.589 8.273 23.549 1.00 93.94 110 ASP A O 1
ATOM 898 N N . ASP A 1 111 ? -16.250 7.414 21.502 1.00 92.12 111 ASP A N 1
ATOM 899 C CA . ASP A 1 111 ? -17.603 7.673 21.000 1.00 92.12 111 ASP A CA 1
ATOM 900 C C . ASP A 1 111 ? -18.652 6.833 21.761 1.00 92.12 111 ASP A C 1
ATOM 902 O O . ASP A 1 111 ? -19.740 7.323 22.074 1.00 92.12 111 ASP A O 1
ATOM 906 N N . LEU A 1 112 ? -18.329 5.579 22.099 1.00 93.69 112 LEU A N 1
ATOM 907 C CA . LEU A 1 112 ? -19.202 4.677 22.856 1.00 93.69 112 LEU A CA 1
ATOM 908 C C . LEU A 1 112 ? -19.368 5.129 24.311 1.00 93.69 112 LEU A C 1
ATOM 910 O O . LEU A 1 112 ? -20.487 5.147 24.821 1.00 93.69 112 LEU A O 1
ATOM 914 N N . GLU A 1 113 ? -18.292 5.571 24.963 1.00 92.75 113 GLU A N 1
ATOM 915 C CA . GLU A 1 113 ? -18.364 6.157 26.305 1.00 92.75 113 GLU A CA 1
ATOM 916 C C . GLU A 1 113 ? -19.208 7.438 26.328 1.00 92.75 113 GLU A C 1
ATOM 918 O O . GLU A 1 113 ? -19.984 7.665 27.260 1.00 92.75 113 GLU A O 1
ATOM 923 N N . GLN A 1 114 ? -19.079 8.287 25.305 1.00 91.25 114 GLN A N 1
ATOM 924 C CA . GLN A 1 114 ? -19.895 9.496 25.175 1.00 91.25 114 GLN A CA 1
ATOM 925 C C . GLN A 1 114 ? -21.371 9.163 24.966 1.00 91.25 114 GLN A C 1
ATOM 927 O O . GLN A 1 114 ? -22.225 9.771 25.613 1.00 91.25 114 GLN A O 1
ATOM 932 N N . TYR A 1 115 ? -21.670 8.182 24.112 1.00 90.88 115 TYR A N 1
ATOM 933 C CA . TYR A 1 115 ? -23.031 7.700 23.890 1.00 90.88 115 TYR A CA 1
ATOM 934 C C . TYR A 1 115 ? -23.659 7.185 25.193 1.00 90.88 115 TYR A C 1
ATOM 936 O O . TYR A 1 115 ? -24.762 7.593 25.550 1.00 90.88 115 TYR A O 1
ATOM 944 N N . GLN A 1 116 ? -22.934 6.360 25.954 1.00 90.38 116 GLN A N 1
ATOM 945 C CA . GLN A 1 116 ? -23.409 5.822 27.233 1.00 90.38 116 GLN A CA 1
ATOM 946 C C . GLN A 1 116 ? -23.663 6.916 28.279 1.00 90.38 116 GLN A C 1
ATOM 948 O O . GLN A 1 116 ? -24.676 6.871 28.977 1.00 90.38 116 GLN A O 1
ATOM 953 N N . LYS A 1 117 ? -22.794 7.932 28.363 1.00 90.75 117 LYS A N 1
ATOM 954 C CA . LYS A 1 117 ? -23.008 9.093 29.247 1.00 90.75 117 LYS A CA 1
ATOM 955 C C . LYS A 1 117 ? -24.265 9.871 28.862 1.00 90.75 117 LYS A C 1
ATOM 957 O O . LYS A 1 117 ? -25.109 10.123 29.713 1.00 90.75 117 LYS A O 1
ATOM 962 N N . GLN A 1 118 ? -24.445 10.169 27.575 1.00 88.06 118 GLN A N 1
ATOM 963 C CA . GLN A 1 118 ? -25.647 10.852 27.079 1.00 88.06 118 GLN A CA 1
ATOM 964 C C . GLN A 1 118 ? -26.924 10.034 27.313 1.00 88.06 118 GLN A C 1
ATOM 966 O O . GLN A 1 118 ? -27.994 10.614 27.509 1.00 88.06 118 GLN A O 1
ATOM 971 N N . GLN A 1 119 ? -26.820 8.701 27.308 1.00 87.19 119 GLN A N 1
ATOM 972 C CA . GLN A 1 119 ? -27.930 7.805 27.619 1.00 87.19 119 GLN A CA 1
ATOM 973 C C . GLN A 1 119 ? -28.320 7.902 29.092 1.00 87.19 119 GLN A C 1
ATOM 975 O O . GLN A 1 119 ? -29.503 8.032 29.399 1.00 87.19 119 GLN A O 1
ATOM 980 N N . ALA A 1 120 ? -27.330 7.867 29.987 1.00 86.62 120 ALA A N 1
ATOM 981 C CA . ALA A 1 120 ? -27.531 7.978 31.429 1.00 86.62 120 ALA A CA 1
ATOM 982 C C . ALA A 1 120 ? -28.091 9.352 31.831 1.00 86.62 120 ALA A C 1
ATOM 984 O O . ALA A 1 120 ? -28.993 9.427 32.663 1.00 86.62 120 ALA A O 1
ATOM 985 N N . ASP A 1 121 ? -27.620 10.421 31.186 1.00 89.25 121 ASP A N 1
ATOM 986 C CA . ASP A 1 121 ? -28.062 11.797 31.438 1.00 89.25 121 ASP A CA 1
ATOM 987 C C . ASP A 1 121 ? -29.417 12.131 30.776 1.00 89.25 121 ASP A C 1
ATOM 989 O O . ASP A 1 121 ? -29.915 13.251 30.904 1.00 89.25 121 ASP A O 1
ATOM 993 N N . GLY A 1 122 ? -30.018 11.190 30.034 1.00 81.25 122 GLY A N 1
ATOM 994 C CA . GLY A 1 122 ? -31.292 11.387 29.332 1.00 81.25 122 GLY A CA 1
ATOM 995 C C . GLY A 1 122 ? -31.231 12.397 28.176 1.00 81.25 122 GLY A C 1
ATOM 996 O O . GLY A 1 122 ? -32.268 12.852 27.701 1.00 81.25 122 GLY A O 1
ATOM 997 N N . GLN A 1 123 ? -30.029 12.754 27.712 1.00 81.38 123 GLN A N 1
ATOM 998 C CA . GLN A 1 123 ? -29.789 13.722 26.629 1.00 81.38 123 GLN A CA 1
ATOM 999 C C . GLN A 1 123 ? -29.764 13.078 25.236 1.00 81.38 123 GLN A C 1
ATOM 1001 O O . GLN A 1 123 ? -29.500 13.744 24.232 1.00 81.38 123 GLN A O 1
ATOM 1006 N N . LEU A 1 124 ? -30.014 11.773 25.160 1.00 77.12 124 LEU A N 1
ATOM 1007 C CA . LEU A 1 124 ? -29.935 11.021 23.921 1.00 77.12 124 LEU A CA 1
ATOM 1008 C C . LEU A 1 124 ? -31.120 11.356 23.007 1.00 77.12 124 LEU A C 1
ATOM 1010 O O . LEU A 1 124 ? -32.283 11.254 23.397 1.00 77.12 124 LEU A O 1
ATOM 1014 N N . SER A 1 125 ? -30.835 11.753 21.767 1.00 77.38 125 SER A N 1
ATOM 1015 C CA . SER A 1 125 ? -31.905 12.000 20.797 1.00 77.38 125 SER A CA 1
ATOM 1016 C C . SER A 1 125 ? -32.597 10.689 20.405 1.00 77.38 125 SER A C 1
ATOM 1018 O O . SER A 1 125 ? -31.956 9.644 20.324 1.00 77.38 125 SER A O 1
ATOM 1020 N N . VAL A 1 126 ? -33.885 10.753 20.059 1.00 71.75 126 VAL A N 1
ATOM 1021 C CA . VAL A 1 126 ? -34.698 9.591 19.632 1.00 71.75 126 VAL A CA 1
ATOM 1022 C C . VAL A 1 126 ? -34.119 8.879 18.392 1.00 71.75 126 VAL A C 1
ATOM 1024 O O . VAL A 1 126 ? -34.445 7.728 18.118 1.00 71.75 126 VAL A O 1
ATOM 1027 N N . GLN A 1 127 ? -33.242 9.548 17.636 1.00 79.00 127 GLN A N 1
ATOM 1028 C CA . GLN A 1 127 ? -32.586 9.011 16.439 1.00 79.00 127 GLN A CA 1
ATOM 1029 C C . GLN A 1 127 ? -31.116 8.620 16.658 1.00 79.00 127 GLN A C 1
ATOM 1031 O O . GLN A 1 127 ? -30.476 8.139 15.718 1.00 79.00 127 GLN A O 1
ATOM 1036 N N . ALA A 1 128 ? -30.553 8.848 17.848 1.00 77.38 128 ALA A N 1
ATOM 1037 C CA . ALA A 1 128 ? -29.156 8.535 18.112 1.00 77.38 128 ALA A CA 1
ATOM 1038 C C . ALA A 1 128 ? -28.955 7.015 18.078 1.00 77.38 128 ALA A C 1
ATOM 1040 O O . ALA A 1 128 ? -29.635 6.261 18.769 1.00 77.38 128 ALA A O 1
ATOM 1041 N N . LYS A 1 129 ? -28.027 6.572 17.228 1.00 84.31 129 LYS A N 1
ATOM 1042 C CA . LYS A 1 129 ? -27.648 5.166 17.100 1.00 84.31 129 LYS A CA 1
ATOM 1043 C C . LYS A 1 129 ? -26.380 4.924 17.890 1.00 84.31 129 LYS A C 1
ATOM 1045 O O . LYS A 1 129 ? -25.446 5.720 17.802 1.00 84.31 129 LYS A O 1
ATOM 1050 N N . GLU A 1 130 ? -26.349 3.804 18.596 1.00 87.44 130 GLU A N 1
ATOM 1051 C CA . GLU A 1 130 ? -25.143 3.342 19.264 1.00 87.44 130 GLU A CA 1
ATOM 1052 C C . GLU A 1 130 ? -24.015 3.170 18.233 1.00 87.44 130 GLU A C 1
ATOM 1054 O O . GLU A 1 130 ? -24.247 2.602 17.152 1.00 87.44 130 GLU A O 1
ATOM 1059 N N . PRO A 1 131 ? -22.807 3.683 18.515 1.00 90.00 131 PRO A N 1
ATOM 1060 C CA . PRO A 1 131 ? -21.666 3.454 17.648 1.00 90.00 131 PRO A CA 1
ATOM 1061 C C . PRO A 1 131 ? -21.403 1.949 17.539 1.00 90.00 131 PRO A C 1
ATOM 1063 O O . PRO A 1 131 ? -21.433 1.223 18.527 1.00 90.00 131 PRO A O 1
ATOM 1066 N N . GLN A 1 132 ? -21.120 1.471 16.328 1.00 90.88 132 GLN A N 1
ATOM 1067 C CA . GLN A 1 132 ? -20.815 0.063 16.072 1.00 90.88 132 GLN A CA 1
ATOM 1068 C C . GLN A 1 132 ? -19.377 -0.087 15.589 1.00 90.88 132 GLN A C 1
ATOM 1070 O O . GLN A 1 132 ? -18.977 0.540 14.603 1.00 90.88 132 GLN A O 1
ATOM 1075 N N . TRP A 1 133 ? -18.604 -0.954 16.248 1.00 92.56 133 TRP A N 1
ATOM 1076 C CA . TRP A 1 133 ? -17.273 -1.302 15.768 1.00 92.56 133 TRP A CA 1
ATOM 1077 C C . TRP A 1 133 ? -17.370 -2.256 14.586 1.00 92.56 133 TRP A C 1
ATOM 1079 O O . TRP A 1 133 ? -17.993 -3.317 14.662 1.00 92.56 133 TRP A O 1
ATOM 1089 N N . ARG A 1 134 ? -16.675 -1.909 13.503 1.00 89.56 134 ARG A N 1
ATOM 1090 C CA . ARG A 1 134 ? -16.432 -2.817 12.390 1.00 89.56 134 ARG A CA 1
ATOM 1091 C C . ARG A 1 134 ? -14.944 -3.069 12.261 1.00 89.56 134 ARG A C 1
ATOM 1093 O O . ARG A 1 134 ? -14.160 -2.144 12.053 1.00 89.56 134 ARG A O 1
ATOM 1100 N N . GLU A 1 135 ? -14.588 -4.344 12.317 1.00 88.75 135 GLU A N 1
ATOM 1101 C CA . GLU A 1 135 ? -13.209 -4.772 12.162 1.00 88.75 135 GLU A CA 1
ATOM 1102 C C . GLU A 1 135 ? -12.652 -4.373 10.787 1.00 88.75 135 GLU A C 1
ATOM 1104 O O . GLU A 1 135 ? -13.349 -4.416 9.766 1.00 88.75 135 GLU A O 1
ATOM 1109 N N . TRP A 1 136 ? -11.393 -3.937 10.767 1.00 87.62 136 TRP A N 1
ATOM 1110 C CA . TRP A 1 136 ? -10.778 -3.425 9.549 1.00 87.62 136 TRP A CA 1
ATOM 1111 C C . TRP A 1 136 ? -10.374 -4.574 8.634 1.00 87.62 136 TRP A C 1
ATOM 1113 O O . TRP A 1 136 ? -9.670 -5.498 9.034 1.00 87.62 136 TRP A O 1
ATOM 1123 N N . ASN A 1 137 ? -10.754 -4.473 7.362 1.00 91.38 137 ASN A N 1
ATOM 1124 C CA . ASN A 1 137 ? -10.305 -5.425 6.356 1.00 91.38 137 ASN A CA 1
ATOM 1125 C C . ASN A 1 137 ? -8.788 -5.312 6.149 1.00 91.38 137 ASN A C 1
ATOM 1127 O O . ASN A 1 137 ? -8.225 -4.209 6.144 1.00 91.38 137 ASN A O 1
ATOM 1131 N N . VAL A 1 138 ? -8.141 -6.455 5.920 1.00 91.56 138 VAL A N 1
ATOM 1132 C CA . VAL A 1 138 ? -6.738 -6.507 5.493 1.00 91.56 138 VAL A CA 1
ATOM 1133 C C . VAL A 1 138 ? -6.612 -5.796 4.140 1.00 91.56 138 VAL A C 1
ATOM 1135 O O . VAL A 1 138 ? -7.448 -6.012 3.257 1.00 91.56 138 VAL A O 1
ATOM 1138 N N . PRO A 1 139 ? -5.599 -4.934 3.948 1.00 92.44 139 PRO A N 1
ATOM 1139 C CA . PRO A 1 139 ? -5.474 -4.179 2.716 1.00 92.44 139 PRO A CA 1
ATOM 1140 C C . PRO A 1 139 ? -5.189 -5.106 1.531 1.00 92.44 139 PRO A C 1
ATOM 1142 O O . PRO A 1 139 ? -4.260 -5.916 1.554 1.00 92.44 139 PRO A O 1
ATOM 1145 N N . THR A 1 140 ? -5.987 -4.944 0.477 1.00 92.31 140 THR A N 1
ATOM 1146 C CA . THR A 1 140 ? -5.783 -5.602 -0.816 1.00 92.31 140 THR A CA 1
ATOM 1147 C C . THR A 1 140 ? -5.117 -4.626 -1.770 1.00 92.31 140 THR A C 1
ATOM 1149 O O . THR A 1 140 ? -5.666 -3.564 -2.079 1.00 92.31 140 THR A O 1
ATOM 1152 N N . LEU A 1 141 ? -3.931 -4.980 -2.245 1.00 8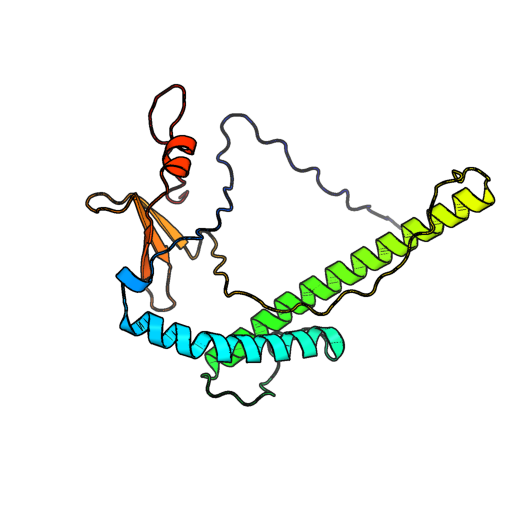6.94 141 LEU A N 1
ATOM 1153 C CA . LEU A 1 141 ? -3.234 -4.227 -3.269 1.00 86.94 141 LEU A CA 1
ATOM 1154 C C . LEU A 1 141 ? -4.034 -4.357 -4.580 1.00 86.94 141 LEU A C 1
ATOM 1156 O O . LEU A 1 141 ? -4.476 -5.448 -4.929 1.00 86.94 141 LEU A O 1
ATOM 1160 N N . ARG A 1 142 ? -4.261 -3.244 -5.296 1.00 82.31 142 ARG A N 1
ATOM 1161 C CA . ARG A 1 142 ? -4.993 -3.243 -6.584 1.00 82.31 142 ARG A CA 1
ATOM 1162 C C . ARG A 1 142 ? -4.176 -2.818 -7.796 1.00 82.31 142 ARG A C 1
ATOM 1164 O O . ARG A 1 142 ? -4.265 -3.448 -8.840 1.00 82.31 142 ARG A O 1
ATOM 1171 N N . GLN A 1 143 ? -3.414 -1.736 -7.667 1.00 75.88 143 GLN A N 1
ATOM 1172 C CA . GLN A 1 143 ? -2.644 -1.172 -8.770 1.00 75.88 143 GLN A CA 1
ATOM 1173 C C . GLN A 1 143 ? -1.249 -0.761 -8.295 1.00 75.88 143 GLN A C 1
ATOM 1175 O O . GLN A 1 143 ? -1.119 -0.238 -7.181 1.00 75.88 143 GLN A O 1
ATOM 1180 N N . PRO A 1 144 ? -0.208 -0.969 -9.118 1.00 67.88 144 PRO A N 1
ATOM 1181 C CA . PRO A 1 144 ? 1.091 -0.369 -8.874 1.00 67.88 144 PRO A CA 1
ATOM 1182 C C . PRO A 1 144 ? 0.977 1.151 -9.035 1.00 67.88 144 PRO A C 1
ATOM 1184 O O . PRO A 1 144 ? 0.466 1.654 -10.032 1.00 67.88 144 PRO A O 1
ATOM 1187 N N . CYS A 1 145 ? 1.451 1.888 -8.034 1.00 66.31 145 CYS A N 1
ATOM 1188 C CA . CYS A 1 145 ? 1.530 3.341 -8.067 1.00 66.31 145 CYS A CA 1
ATOM 1189 C C . CYS A 1 145 ? 2.954 3.752 -7.709 1.00 66.31 145 CYS A C 1
ATOM 1191 O O . CYS A 1 145 ? 3.499 3.305 -6.698 1.00 66.31 145 CYS A O 1
ATOM 1193 N N . ILE A 1 146 ? 3.555 4.603 -8.538 1.00 65.62 146 ILE A N 1
ATOM 1194 C CA . ILE A 1 146 ? 4.840 5.221 -8.232 1.00 65.62 146 ILE A CA 1
ATOM 1195 C C . ILE A 1 146 ? 4.544 6.543 -7.538 1.00 65.62 146 ILE A C 1
ATOM 1197 O O . ILE A 1 146 ? 4.072 7.496 -8.156 1.00 65.62 146 ILE A O 1
ATOM 1201 N N . GLN A 1 147 ? 4.851 6.600 -6.247 1.00 63.72 147 GLN A N 1
ATOM 1202 C CA . GLN A 1 147 ? 4.919 7.855 -5.520 1.00 63.72 147 GLN A CA 1
ATOM 1203 C C . GLN A 1 147 ? 6.388 8.231 -5.368 1.00 63.72 147 GLN A C 1
ATOM 1205 O O . GLN A 1 147 ? 7.127 7.595 -4.617 1.00 63.72 147 GLN A O 1
ATOM 1210 N N . ALA A 1 148 ? 6.807 9.267 -6.085 1.00 64.31 148 ALA A N 1
ATOM 1211 C CA . ALA A 1 148 ? 8.157 9.793 -5.994 1.00 64.31 148 ALA A CA 1
ATOM 1212 C C . ALA A 1 148 ? 8.163 11.177 -5.345 1.00 64.31 148 ALA A C 1
ATOM 1214 O O . ALA A 1 148 ? 7.232 11.967 -5.510 1.00 64.31 148 ALA A O 1
ATOM 1215 N N . ASN A 1 149 ? 9.219 11.456 -4.585 1.00 72.19 149 ASN A N 1
ATOM 1216 C CA . ASN A 1 149 ? 9.481 12.778 -4.035 1.00 72.19 149 ASN A CA 1
ATOM 1217 C C . ASN A 1 149 ? 10.439 13.559 -4.950 1.00 72.19 149 ASN A C 1
ATOM 1219 O O . ASN A 1 149 ? 11.051 12.997 -5.859 1.00 72.19 149 ASN A O 1
ATOM 1223 N N . VAL A 1 150 ? 10.599 14.850 -4.661 1.00 68.94 150 VAL A N 1
ATOM 1224 C CA . VAL A 1 150 ? 11.475 15.762 -5.420 1.00 68.94 150 VAL A CA 1
ATOM 1225 C C . VAL A 1 150 ? 12.953 15.349 -5.428 1.00 68.94 150 VAL A C 1
ATOM 1227 O O . VAL A 1 150 ? 13.694 15.768 -6.306 1.00 68.94 150 VAL A O 1
ATOM 1230 N N . ASN A 1 151 ? 13.385 14.499 -4.488 1.00 69.38 151 ASN A N 1
ATOM 1231 C CA . ASN A 1 151 ? 14.767 14.010 -4.426 1.00 69.38 151 ASN A CA 1
ATOM 1232 C C . ASN A 1 151 ? 15.043 12.914 -5.465 1.00 69.38 151 ASN A C 1
ATOM 1234 O O . ASN A 1 151 ? 16.192 12.677 -5.827 1.00 69.38 151 ASN A O 1
ATOM 1238 N N . VAL A 1 152 ? 13.999 12.207 -5.900 1.00 67.69 152 VAL A N 1
ATOM 1239 C CA . VAL A 1 152 ? 14.104 11.079 -6.836 1.00 67.69 152 VAL A CA 1
ATOM 1240 C C . VAL A 1 152 ? 13.571 11.459 -8.213 1.00 67.69 152 VAL A C 1
ATOM 1242 O O . VAL A 1 152 ? 13.958 10.841 -9.200 1.00 67.69 152 VAL A O 1
ATOM 1245 N N . VAL A 1 153 ? 12.696 12.465 -8.300 1.00 75.62 153 VAL A N 1
ATOM 1246 C CA . VAL A 1 153 ? 12.054 12.859 -9.552 1.00 75.62 153 VAL A CA 1
ATOM 1247 C C . VAL A 1 153 ? 12.076 14.368 -9.757 1.00 75.62 153 VAL A C 1
ATOM 1249 O O . VAL A 1 153 ? 11.677 15.131 -8.878 1.00 75.62 153 VAL A O 1
ATOM 1252 N N . LYS A 1 154 ? 12.485 14.780 -10.959 1.00 80.88 154 LYS A N 1
ATOM 1253 C CA . LYS A 1 154 ? 12.515 16.166 -11.430 1.00 80.88 154 LYS A CA 1
ATOM 1254 C C . LYS A 1 154 ? 11.632 16.319 -12.665 1.00 80.88 154 LYS A C 1
ATOM 1256 O O . LYS A 1 154 ? 11.615 15.447 -13.525 1.00 80.88 154 LYS A O 1
ATOM 1261 N N . LEU A 1 155 ? 10.891 17.421 -12.747 1.00 79.56 155 LEU A N 1
ATOM 1262 C CA . LEU A 1 155 ? 10.114 17.780 -13.932 1.00 79.56 155 LEU A CA 1
ATOM 1263 C C . LEU A 1 155 ? 10.839 18.913 -14.666 1.00 79.56 155 LEU A C 1
ATOM 1265 O O . LEU A 1 155 ? 11.084 19.963 -14.072 1.00 79.56 155 LEU A O 1
ATOM 1269 N N . GLU A 1 156 ? 11.179 18.703 -15.933 1.00 81.06 156 GLU A N 1
ATOM 1270 C CA . GLU A 1 156 ? 11.842 19.694 -16.789 1.00 81.06 156 GLU A CA 1
ATOM 1271 C C . GLU A 1 156 ? 10.942 20.083 -17.965 1.00 81.06 156 GLU A C 1
ATOM 1273 O O . GLU A 1 156 ? 10.184 19.256 -18.473 1.00 81.06 156 GLU A O 1
ATOM 1278 N N . GLU A 1 157 ? 10.987 21.354 -18.373 1.00 78.69 157 GLU A N 1
ATOM 1279 C CA . GLU A 1 157 ? 10.278 21.831 -19.568 1.00 78.69 157 GLU A CA 1
ATOM 1280 C C . GLU A 1 157 ? 10.869 21.150 -20.808 1.00 78.69 157 GLU A C 1
ATOM 1282 O O . GLU A 1 157 ? 12.084 20.984 -20.930 1.00 78.69 157 GLU A O 1
ATOM 1287 N N . SER A 1 158 ? 10.007 20.723 -21.728 1.00 79.69 158 SER A N 1
ATOM 1288 C CA . SER A 1 158 ? 10.481 20.230 -23.015 1.00 79.69 158 SER A CA 1
ATOM 1289 C C . SER A 1 158 ? 10.728 21.413 -23.945 1.00 79.69 158 SER A C 1
ATOM 1291 O O . SER A 1 158 ? 9.807 22.186 -24.198 1.00 79.69 158 SER A O 1
ATOM 1293 N N . HIS A 1 159 ? 11.956 21.571 -24.441 1.00 67.31 159 HIS A N 1
ATOM 1294 C CA . HIS A 1 159 ? 12.301 22.700 -25.309 1.00 67.31 159 HIS A CA 1
ATOM 1295 C C . HIS A 1 159 ? 12.129 22.397 -26.806 1.00 67.31 159 HIS A C 1
ATOM 1297 O O . HIS A 1 159 ? 11.806 23.315 -27.547 1.00 67.31 159 HIS A O 1
ATOM 1303 N N . ASP A 1 160 ? 12.197 21.124 -27.222 1.00 62.50 160 ASP A N 1
ATOM 1304 C CA . ASP A 1 160 ? 12.184 20.725 -28.642 1.00 62.50 160 ASP A CA 1
ATOM 1305 C C . ASP A 1 160 ? 11.394 19.424 -28.908 1.00 62.50 160 ASP A C 1
ATOM 1307 O O . ASP A 1 160 ? 11.805 18.579 -29.704 1.00 62.50 160 ASP A O 1
ATOM 1311 N N . SER A 1 161 ? 10.268 19.189 -28.220 1.00 62.91 161 SER A N 1
ATOM 1312 C CA . SER A 1 161 ? 9.478 17.963 -28.437 1.00 62.91 161 SER A CA 1
ATOM 1313 C C . SER A 1 161 ? 7.968 18.189 -28.525 1.00 62.91 161 SER A C 1
ATOM 1315 O O . SER A 1 161 ? 7.434 19.220 -28.130 1.00 62.91 161 SER A O 1
ATOM 1317 N N . THR A 1 162 ? 7.249 17.171 -29.008 1.00 76.75 162 THR A N 1
ATOM 1318 C CA . THR A 1 162 ? 5.775 17.101 -29.009 1.00 76.75 162 THR A CA 1
ATOM 1319 C C . THR A 1 162 ? 5.146 17.004 -27.610 1.00 76.75 162 THR A C 1
ATOM 1321 O O . THR A 1 162 ? 3.916 16.916 -27.487 1.00 76.75 162 THR A O 1
ATOM 1324 N N . TYR A 1 163 ? 5.970 16.943 -26.565 1.00 77.50 163 TYR A N 1
ATOM 1325 C CA . TYR A 1 163 ? 5.584 16.780 -25.168 1.00 77.50 163 TYR A CA 1
ATOM 1326 C C . TYR A 1 163 ? 5.749 18.094 -24.406 1.00 77.50 163 TYR A C 1
ATOM 1328 O O . TYR A 1 163 ? 6.539 18.948 -24.783 1.00 77.50 163 TYR A O 1
ATOM 1336 N N . ASP A 1 164 ? 4.994 18.259 -23.322 1.00 75.81 164 ASP A N 1
ATOM 1337 C CA . ASP A 1 164 ? 5.024 19.497 -22.539 1.00 75.81 164 ASP A CA 1
ATOM 1338 C C . ASP A 1 164 ? 6.176 19.486 -21.515 1.00 75.81 164 ASP A C 1
ATOM 1340 O O . ASP A 1 164 ? 6.790 20.519 -21.252 1.00 75.81 164 ASP A O 1
ATOM 1344 N N . TYR A 1 165 ? 6.491 18.314 -20.949 1.00 80.75 165 TYR A N 1
ATOM 1345 C CA . TYR A 1 165 ? 7.533 18.148 -19.931 1.00 80.75 165 TYR A CA 1
ATOM 1346 C C . TYR A 1 165 ? 8.263 16.806 -20.057 1.00 80.75 165 TYR A C 1
ATOM 1348 O O . TYR A 1 165 ? 7.714 15.833 -20.578 1.00 80.75 165 TYR A O 1
ATOM 1356 N N . TRP A 1 166 ? 9.463 16.741 -19.486 1.00 80.00 166 TRP A N 1
ATOM 1357 C CA . TRP A 1 166 ? 10.197 15.514 -19.190 1.00 80.00 166 TRP A CA 1
ATOM 1358 C C . TRP A 1 166 ? 10.181 15.246 -17.686 1.00 80.00 166 TRP A C 1
ATOM 1360 O O . TRP A 1 166 ? 10.602 16.077 -16.884 1.00 80.00 166 TRP A O 1
ATOM 1370 N N . LEU A 1 167 ? 9.697 14.073 -17.291 1.00 81.44 167 LEU A N 1
ATOM 1371 C CA . LEU A 1 167 ? 9.806 13.566 -15.931 1.00 81.44 167 LEU A CA 1
ATOM 1372 C C . LEU A 1 167 ? 11.092 12.739 -15.830 1.00 81.44 167 LEU A C 1
ATOM 1374 O O . LEU A 1 167 ? 11.175 11.630 -16.355 1.00 81.44 167 LEU A O 1
ATOM 1378 N N . ILE A 1 168 ? 12.100 13.303 -15.178 1.00 81.00 168 ILE A N 1
ATOM 1379 C CA . ILE A 1 168 ? 13.408 12.694 -14.960 1.00 81.00 168 ILE A CA 1
ATOM 1380 C C . ILE A 1 168 ? 13.367 11.924 -13.649 1.00 81.00 168 ILE A C 1
ATOM 1382 O O . ILE A 1 168 ? 13.215 12.515 -12.582 1.00 81.00 168 ILE A O 1
ATOM 1386 N N . ILE A 1 169 ? 13.506 10.607 -13.732 1.00 80.56 169 ILE A N 1
ATOM 1387 C CA . ILE A 1 169 ? 13.503 9.695 -12.594 1.00 80.56 169 ILE A CA 1
ATOM 1388 C C . ILE A 1 169 ? 14.933 9.219 -12.362 1.00 80.56 169 ILE A C 1
ATOM 1390 O O . ILE A 1 169 ? 15.511 8.520 -13.197 1.00 80.56 169 ILE A O 1
ATOM 1394 N N . SER A 1 170 ? 15.504 9.586 -11.218 1.00 75.19 170 SER A N 1
ATOM 1395 C CA . SER A 1 170 ? 16.811 9.101 -10.784 1.00 75.19 170 SER A CA 1
ATOM 1396 C C . SER A 1 170 ? 16.782 7.583 -10.650 1.00 75.19 170 SER A C 1
ATOM 1398 O O . SER A 1 170 ? 15.923 7.018 -9.969 1.00 75.19 170 SER A O 1
ATOM 1400 N N . THR A 1 171 ? 17.737 6.916 -11.288 1.00 73.38 171 THR A N 1
ATOM 1401 C CA . THR A 1 171 ? 17.952 5.481 -11.115 1.00 73.38 171 THR A CA 1
ATOM 1402 C C . THR A 1 171 ? 19.045 5.237 -10.080 1.00 73.38 171 THR A C 1
ATOM 1404 O O . THR A 1 171 ? 19.705 6.154 -9.590 1.00 73.38 171 THR A O 1
ATOM 1407 N N . LEU A 1 172 ? 19.230 3.969 -9.727 1.00 69.69 172 LEU A N 1
ATOM 1408 C CA . LEU A 1 172 ? 20.336 3.535 -8.876 1.00 69.69 172 LEU A CA 1
ATOM 1409 C C . LEU A 1 172 ? 21.689 3.622 -9.599 1.00 69.69 172 LEU A C 1
ATOM 1411 O O . LEU A 1 172 ? 22.728 3.648 -8.945 1.00 69.69 172 LEU A O 1
ATOM 1415 N N . GLU A 1 173 ? 21.674 3.676 -10.931 1.00 70.31 173 GLU A N 1
ATOM 1416 C CA . GLU A 1 173 ? 22.855 3.868 -11.760 1.00 70.31 173 GLU A CA 1
ATOM 1417 C C . GLU A 1 173 ? 23.106 5.366 -11.911 1.00 70.31 173 GLU A C 1
ATOM 1419 O O . GLU A 1 173 ? 22.431 6.084 -12.654 1.00 70.31 173 GLU A O 1
ATOM 1424 N N . LYS A 1 174 ? 24.075 5.863 -11.138 1.00 73.31 174 LYS A N 1
ATOM 1425 C CA . LYS A 1 174 ? 24.413 7.285 -11.114 1.00 73.31 174 LYS A CA 1
ATOM 1426 C C . LYS A 1 174 ? 24.689 7.787 -12.535 1.00 73.31 174 LYS A C 1
ATOM 1428 O O . LYS A 1 174 ? 25.534 7.244 -13.237 1.00 73.31 174 LYS A O 1
ATOM 1433 N N . GLY A 1 175 ? 23.999 8.859 -12.922 1.00 76.38 175 GLY A N 1
ATOM 1434 C CA . GLY A 1 175 ? 24.147 9.481 -14.239 1.00 76.38 175 GLY A CA 1
ATOM 1435 C C . GLY A 1 175 ? 23.290 8.859 -15.344 1.00 76.38 175 GLY A C 1
ATOM 1436 O O . GLY A 1 175 ? 23.305 9.381 -16.452 1.00 76.38 175 GLY A O 1
ATOM 1437 N N . GLN A 1 176 ? 22.501 7.816 -15.056 1.00 76.94 176 GLN A N 1
ATOM 1438 C CA . GLN A 1 176 ? 21.586 7.198 -16.022 1.00 76.94 176 GLN A CA 1
ATOM 1439 C C . GLN A 1 176 ? 20.114 7.337 -15.598 1.00 76.94 176 GLN A C 1
ATOM 1441 O O . GLN A 1 176 ? 19.450 6.335 -15.313 1.00 76.94 176 GLN A O 1
ATOM 1446 N N . PRO A 1 177 ? 19.571 8.565 -15.493 1.00 81.38 177 PRO A N 1
ATOM 1447 C CA . PRO A 1 177 ? 18.170 8.746 -15.145 1.00 81.38 177 PRO A CA 1
ATOM 1448 C C . PRO A 1 177 ? 17.246 8.263 -16.272 1.00 81.38 177 PRO A C 1
ATOM 1450 O O . PRO A 1 177 ? 17.564 8.376 -17.456 1.00 81.38 177 PRO A O 1
ATOM 1453 N N . ILE A 1 178 ? 16.064 7.770 -15.905 1.00 79.50 178 ILE A N 1
ATOM 1454 C CA . ILE A 1 178 ? 15.004 7.462 -16.869 1.00 79.50 178 ILE A CA 1
ATOM 1455 C C . ILE A 1 178 ? 14.265 8.759 -17.179 1.00 79.50 178 ILE A C 1
ATOM 1457 O O . ILE A 1 178 ? 13.782 9.432 -16.271 1.00 79.50 178 ILE A O 1
ATOM 1461 N N . GLN A 1 179 ? 14.154 9.092 -18.461 1.00 79.88 179 GLN A N 1
ATOM 1462 C CA . GLN A 1 179 ? 13.389 10.243 -18.926 1.00 79.88 179 GLN A CA 1
ATOM 1463 C C . GLN A 1 179 ? 12.047 9.778 -19.468 1.00 79.88 179 GLN A C 1
ATOM 1465 O O . GLN A 1 179 ? 11.969 8.901 -20.329 1.00 79.88 179 GLN A O 1
ATOM 1470 N N . VAL A 1 180 ? 10.982 10.366 -18.943 1.00 78.62 180 VAL A N 1
ATOM 1471 C CA . VAL A 1 180 ? 9.618 9.986 -19.272 1.00 78.62 180 VAL A CA 1
ATOM 1472 C C . VAL A 1 180 ? 8.889 11.201 -19.853 1.00 78.62 180 VAL A C 1
ATOM 1474 O O . VAL A 1 180 ? 8.757 12.209 -19.157 1.00 78.62 180 VAL A O 1
ATOM 1477 N N . PRO A 1 181 ? 8.402 11.144 -21.103 1.00 80.38 181 PRO A N 1
ATOM 1478 C CA . PRO A 1 181 ? 7.690 12.251 -21.713 1.00 80.38 181 PRO A CA 1
ATOM 1479 C C . PRO A 1 181 ? 6.304 12.403 -21.086 1.00 80.38 181 PRO A C 1
ATOM 1481 O O . PRO A 1 181 ? 5.562 11.433 -20.903 1.00 80.38 181 PRO A O 1
ATOM 1484 N N . VAL A 1 182 ? 5.937 13.643 -20.772 1.00 76.38 182 VAL A N 1
ATOM 1485 C CA . VAL A 1 182 ? 4.645 13.996 -20.186 1.00 76.38 182 VAL A CA 1
ATOM 1486 C C . VAL A 1 182 ? 3.915 14.951 -21.118 1.00 76.38 182 VAL A C 1
ATOM 1488 O O . VAL A 1 182 ? 4.392 16.042 -21.436 1.00 76.38 182 VAL A O 1
ATOM 1491 N N . LYS A 1 183 ? 2.705 14.552 -21.516 1.00 80.88 183 LYS A N 1
ATOM 1492 C CA . LYS A 1 183 ? 1.775 15.391 -22.273 1.00 80.88 183 LYS A CA 1
ATOM 1493 C C . LYS A 1 183 ? 0.587 15.745 -21.395 1.00 80.88 183 LYS A C 1
ATOM 1495 O O . LYS A 1 183 ? -0.131 14.869 -20.917 1.00 80.88 183 LYS A O 1
ATOM 1500 N N . LEU A 1 184 ? 0.372 17.035 -21.176 1.00 75.81 184 LEU A N 1
ATOM 1501 C CA . LEU A 1 184 ? -0.754 17.512 -20.391 1.00 75.81 184 LEU A CA 1
ATOM 1502 C C . LEU A 1 184 ? -2.034 17.484 -21.229 1.00 75.81 184 LEU A C 1
ATOM 1504 O O . LEU A 1 184 ? -2.069 17.948 -22.371 1.00 75.81 184 LEU A O 1
ATOM 1508 N N . ALA A 1 185 ? -3.122 16.993 -20.636 1.00 73.38 185 ALA A N 1
ATOM 1509 C CA . ALA A 1 185 ? -4.449 17.111 -21.229 1.00 73.38 185 ALA A CA 1
ATOM 1510 C C . ALA A 1 185 ? -4.866 18.590 -21.358 1.00 73.38 185 ALA A C 1
ATOM 1512 O O . ALA A 1 185 ? -4.451 19.438 -20.564 1.00 73.38 185 ALA A O 1
ATOM 1513 N N . ALA A 1 186 ? -5.741 18.901 -22.319 1.00 73.62 186 ALA A N 1
ATOM 1514 C CA . ALA A 1 186 ? -6.176 20.274 -22.596 1.00 73.62 186 ALA A CA 1
ATOM 1515 C C . ALA A 1 186 ? -6.735 20.994 -21.353 1.00 73.62 186 ALA A C 1
ATOM 1517 O O . ALA A 1 186 ? -6.450 22.172 -21.136 1.00 73.62 186 ALA A O 1
ATOM 1518 N N . TYR A 1 187 ? -7.470 20.274 -20.498 1.00 73.69 187 TYR A N 1
ATOM 1519 C CA . TYR A 1 187 ? -8.005 20.831 -19.255 1.00 73.69 187 TYR A CA 1
ATOM 1520 C C . TYR A 1 187 ? -6.896 21.253 -18.276 1.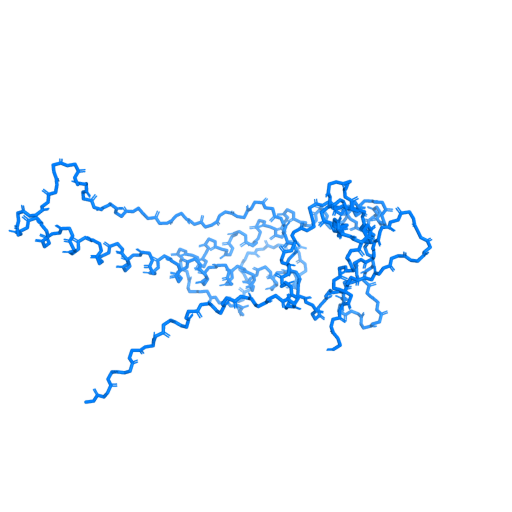00 73.69 187 TYR A C 1
ATOM 1522 O O . TYR A 1 187 ? -7.003 22.293 -17.631 1.00 73.69 187 TYR A O 1
ATOM 1530 N N . HIS A 1 188 ? -5.803 20.486 -18.196 1.00 68.31 188 HIS A N 1
ATOM 1531 C CA . HIS A 1 188 ? -4.667 20.800 -17.334 1.00 68.31 188 HIS A CA 1
ATOM 1532 C C . HIS A 1 188 ? -3.892 22.009 -17.835 1.00 68.31 188 HIS A C 1
ATOM 1534 O O . HIS A 1 188 ? -3.466 22.822 -17.019 1.00 68.31 188 HIS A O 1
ATOM 1540 N N . LYS A 1 189 ? -3.738 22.148 -19.158 1.00 72.81 189 LYS A N 1
ATOM 1541 C CA . LYS A 1 189 ? -3.109 23.332 -19.753 1.00 72.81 189 LYS A CA 1
ATOM 1542 C C . LYS A 1 189 ? -3.901 24.585 -19.388 1.00 72.81 189 LYS A C 1
ATOM 1544 O O . LYS A 1 189 ? -3.322 25.515 -18.845 1.00 72.81 189 LYS A O 1
ATOM 1549 N N . ARG A 1 190 ? -5.232 24.548 -19.546 1.00 71.19 190 ARG A N 1
ATOM 1550 C CA . ARG A 1 190 ? -6.137 25.647 -19.157 1.00 71.19 190 ARG A CA 1
ATOM 1551 C C . ARG A 1 190 ? -6.072 25.977 -17.667 1.00 71.19 190 ARG A C 1
ATOM 1553 O O . ARG A 1 190 ? -6.045 27.146 -17.317 1.00 71.19 190 ARG A O 1
ATOM 1560 N N . ALA A 1 191 ? -6.019 24.967 -16.799 1.00 68.94 191 ALA A N 1
ATOM 1561 C CA . ALA A 1 191 ? -5.909 25.171 -15.353 1.00 68.94 191 ALA A CA 1
ATOM 1562 C C . ALA A 1 191 ? -4.548 25.752 -14.923 1.00 68.94 191 ALA A C 1
ATOM 1564 O O . ALA A 1 191 ? -4.438 26.338 -13.847 1.00 68.94 191 ALA A O 1
ATOM 1565 N N . LEU A 1 192 ? -3.503 25.557 -15.733 1.00 69.81 192 LEU A N 1
ATOM 1566 C CA . LEU A 1 192 ? -2.183 26.146 -15.519 1.00 69.81 192 LEU A CA 1
ATOM 1567 C C . LEU A 1 192 ? -2.058 27.531 -16.156 1.00 69.81 192 LEU A C 1
ATOM 1569 O O . LEU A 1 192 ? -1.233 28.316 -15.703 1.00 69.81 192 LEU A O 1
ATOM 1573 N N . THR A 1 193 ? -2.865 27.864 -17.163 1.00 65.38 193 THR A N 1
ATOM 1574 C CA . THR A 1 193 ? -2.934 29.213 -17.728 1.00 65.38 193 THR A CA 1
ATOM 1575 C C . THR A 1 193 ? -3.517 30.183 -16.705 1.00 65.38 193 THR A C 1
ATOM 1577 O O . THR A 1 193 ? -4.637 30.012 -16.229 1.00 65.38 193 THR A O 1
ATOM 1580 N N . ASP A 1 194 ? -2.758 31.218 -16.352 1.00 62.47 194 ASP A N 1
ATOM 1581 C CA . ASP A 1 194 ? -3.267 32.281 -15.496 1.00 62.47 194 ASP A CA 1
ATOM 1582 C C . ASP A 1 194 ? -4.327 33.091 -16.256 1.00 62.47 194 ASP A C 1
ATOM 1584 O O . ASP A 1 194 ? -4.061 33.627 -17.334 1.00 62.47 194 ASP A O 1
ATOM 1588 N N . SER A 1 195 ? -5.527 33.199 -15.686 1.00 53.53 195 SER A N 1
ATOM 1589 C CA . SER A 1 195 ? -6.660 33.905 -16.289 1.00 53.53 195 SER A CA 1
ATOM 1590 C C . SER A 1 195 ? -6.412 35.400 -16.500 1.00 53.53 195 SER A C 1
ATOM 1592 O O . SER A 1 195 ? -7.139 36.017 -17.268 1.00 53.53 195 SER A O 1
ATOM 1594 N N . LYS A 1 196 ? -5.424 36.001 -15.818 1.00 53.41 196 LYS A N 1
ATOM 1595 C CA . LYS A 1 196 ? -5.115 37.436 -15.938 1.00 53.41 196 LYS A CA 1
ATOM 1596 C C . LYS A 1 196 ? -4.001 37.750 -16.930 1.00 53.41 196 LYS A C 1
ATOM 1598 O O . LYS A 1 196 ? -3.980 38.841 -17.483 1.00 53.41 196 LYS A O 1
ATOM 1603 N N . THR A 1 197 ? -3.057 36.834 -17.130 1.00 59.19 197 THR A N 1
ATOM 1604 C CA . THR A 1 197 ? -1.874 37.084 -17.977 1.00 59.19 197 THR A CA 1
ATOM 1605 C C . THR A 1 197 ? -1.835 36.211 -19.224 1.00 59.19 197 THR A C 1
ATOM 1607 O O . THR A 1 197 ? -0.940 36.386 -20.046 1.00 59.19 197 THR A O 1
ATOM 1610 N N . HIS A 1 198 ? -2.765 35.257 -19.361 1.00 57.69 198 HIS A N 1
ATOM 1611 C CA . HIS A 1 198 ? -2.794 34.229 -20.408 1.00 57.69 198 HIS A CA 1
ATOM 1612 C C . HIS A 1 198 ? -1.491 33.416 -20.545 1.00 57.69 198 HIS A C 1
ATOM 1614 O O . HIS A 1 198 ? -1.343 32.623 -21.474 1.00 57.69 198 HIS A O 1
ATOM 1620 N N . LYS A 1 199 ? -0.558 33.550 -19.595 1.00 53.66 199 LYS A N 1
ATOM 1621 C CA . LYS A 1 199 ? 0.688 32.787 -19.538 1.00 53.66 199 LYS A CA 1
ATOM 1622 C C . LYS A 1 199 ? 0.464 31.505 -18.745 1.00 53.66 199 LYS A C 1
ATOM 1624 O O . LYS A 1 199 ? -0.215 31.503 -17.717 1.00 53.66 199 LYS A O 1
ATOM 1629 N N . VAL A 1 200 ? 1.039 30.403 -19.218 1.00 58.19 200 VAL A N 1
ATOM 1630 C CA . VAL A 1 200 ? 1.047 29.131 -18.485 1.00 58.19 200 VAL A CA 1
ATOM 1631 C C . VAL A 1 200 ? 1.944 29.295 -17.257 1.00 58.19 200 VAL A C 1
ATOM 1633 O O . VAL A 1 200 ? 3.124 29.618 -17.388 1.00 58.19 200 VAL A O 1
ATOM 1636 N N . LYS A 1 201 ? 1.393 29.103 -16.055 1.00 59.78 201 LYS A N 1
ATOM 1637 C CA . LYS A 1 201 ? 2.166 29.049 -14.812 1.00 59.78 201 LYS A CA 1
ATOM 1638 C C . LYS A 1 201 ? 3.155 27.899 -14.918 1.00 59.78 201 LYS A C 1
ATOM 1640 O O . LYS A 1 201 ? 2.744 26.754 -15.123 1.00 59.78 201 LYS A O 1
ATOM 1645 N N . LYS A 1 202 ? 4.444 28.205 -14.754 1.00 58.56 202 LYS A N 1
ATOM 1646 C CA . LYS A 1 202 ? 5.490 27.186 -14.698 1.00 58.56 202 LYS A CA 1
ATOM 1647 C C . LYS A 1 202 ? 5.161 26.212 -13.571 1.00 58.56 202 LYS A C 1
ATOM 1649 O O . LYS A 1 202 ? 4.974 26.614 -12.421 1.00 58.56 202 LYS A O 1
ATOM 1654 N N . LEU A 1 203 ? 5.029 24.933 -13.915 1.00 57.06 203 LEU A N 1
ATOM 1655 C CA . LEU A 1 203 ? 5.046 23.866 -12.921 1.00 57.06 203 LEU A CA 1
ATOM 1656 C C . LEU A 1 203 ? 6.422 23.886 -12.259 1.00 57.06 203 LEU A C 1
ATOM 1658 O O . LEU A 1 203 ? 7.396 24.178 -12.943 1.00 57.06 203 LEU A O 1
ATOM 1662 N N . ASN A 1 204 ? 6.489 23.613 -10.952 1.00 49.44 204 ASN A N 1
ATOM 1663 C CA . ASN A 1 204 ? 7.741 23.595 -10.192 1.00 49.44 204 ASN A CA 1
ATOM 1664 C C . ASN A 1 204 ? 8.810 22.764 -10.924 1.00 49.44 204 ASN A C 1
ATOM 1666 O O . ASN A 1 204 ? 8.859 21.541 -10.794 1.00 49.44 204 ASN A O 1
ATOM 1670 N N . SER A 1 205 ? 9.669 23.446 -11.675 1.00 44.91 205 SER A N 1
ATOM 1671 C CA . SER A 1 205 ? 10.943 22.950 -12.159 1.00 44.91 205 SER A CA 1
ATOM 1672 C C . SER A 1 205 ? 11.876 23.066 -10.966 1.00 44.91 205 SER A C 1
ATOM 1674 O O . SER A 1 205 ? 12.423 24.137 -10.742 1.00 44.91 205 SER A O 1
ATOM 1676 N N . SER A 1 206 ? 11.895 22.028 -10.129 1.00 34.22 206 SER A N 1
ATOM 1677 C CA . SER A 1 206 ? 12.726 21.858 -8.928 1.00 34.22 206 SER A CA 1
ATOM 1678 C C . SER A 1 206 ? 13.270 23.144 -8.296 1.00 34.22 206 SER A C 1
ATOM 1680 O O . SER A 1 206 ? 14.241 23.726 -8.771 1.00 34.22 206 SER A O 1
ATOM 1682 N N . VAL A 1 207 ? 12.665 23.528 -7.171 1.00 29.53 207 VAL A N 1
ATOM 1683 C CA . VAL A 1 207 ? 13.274 24.437 -6.190 1.00 29.53 207 VAL A CA 1
ATOM 1684 C C . VAL A 1 207 ? 14.711 23.964 -5.930 1.00 29.53 207 VAL A C 1
ATOM 1686 O O . VAL A 1 207 ? 14.908 22.772 -5.681 1.00 29.53 207 VAL A O 1
ATOM 1689 N N . GLN A 1 208 ? 15.666 24.886 -6.089 1.00 29.67 208 GLN A N 1
ATOM 1690 C CA . GLN A 1 208 ? 17.089 24.701 -5.785 1.00 29.67 208 GLN A CA 1
ATOM 1691 C C . GLN A 1 208 ? 17.308 24.162 -4.370 1.00 29.67 208 GLN A C 1
ATOM 1693 O O . GLN A 1 208 ? 16.545 24.564 -3.461 1.00 29.67 208 GLN A O 1
#

pLDDT: mean 75.57, std 19.12, range [29.53, 97.81]

Secondary structure (DSSP, 8-state):
---------PPPPPPTTPPP----------GGGT-HHHHHHHHHHHHHHHHHHHHHHHHHHHTS---TTPPP-S--SS-HHHHHHHHHHHHHHHHHHHHHHHHHHHHHHH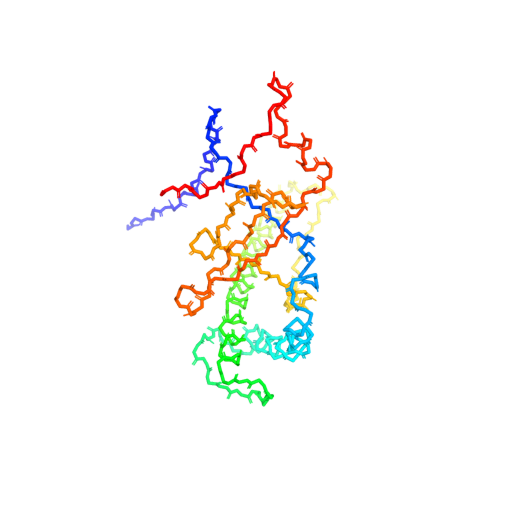HHHHHHHHHHTT---TTPPPP---PPPPPPP-S------TTTEEEEE-SSSSSSEEEEE--SSTT-PEEEEE---HHHHHHHB-TTT-PBPPP-----

Radius of gyration: 24.07 Å; chains: 1; bounding box: 59×56×66 Å

Sequence (208 aa):
MNEKSKQRKKKKRITAGELYPLTRAVTHIRLVEVNPGKLAALDALAPVYFALCQQYVTLFCTTEPPNKLRDPLYRTPLSERWHRVAIMQAAGIARSWRSNRTTAYQQYQDDLEQYQKQQADGQLSVQAKEPQWREWNVPTLRQPCIQANVNVVKLEESHDSTYDYWLIISTLEKGQPIQVPVKLAAYHKRALTDSKTHKVKKLNSSVQ